Protein AF-A0A660XQ36-F1 (afdb_monomer_lite)

Secondary structure (DSSP, 8-state):
-HHHHHHHHHHHHHHHHHHHHHHHHHHHHHHHHH-SSHHHHHHHHHHHHHH-TT-TTHHHHHHHHHHIIIIIS----HHHHHHHHH---TT-HHHHHHHHHHHHHHHSS-TTHHHHHHHHHHHHT--SHHHHHHHHHHHHHHHHS---HHHHHHHHHHHHHHHHHSS---HHHHHHHHHHHHHT--GGGHHHHHHHHHHHHHH--HHHHHHHSTT---HHHHHHHHHHHHHHHHHHHHHHHHHTT-HHHHHHHHHHHTTTS-TTSTTHHHHHHHHHHHTT-HHHHHHHHHHHHHHSTTHHHH-HHHHHHHHHHHHHHH-TTS-HHHHHHHHHHHTHHHHHHHHTT----

Radius of gyration: 26.94 Å; chains: 1; bounding box: 62×67×72 Å

pLDDT: mean 75.07, std 20.26, range [28.27, 98.38]

Foldseek 3Di:
DVVVVVVVVVVVVVVVVVVVVLVVLVVQLVVLLPDPDLLSSLVSLLVSCVVCVPDLCLLVSLLSNLCSCVPVVVVVDPVSVLSNVPRPDSDDSLVSVLSSVVSVVPDPDDDPVCVVVVCVVVPPADDLVSLLVVLLCLLLVLLVDPDDVVVSLVSNLVSLVCCLPDPDQALVSLLVSLVSNVVSVDLSCLVSNLSSLVSSLVRLDLVNLCVNVVVDDPPVVSLLVSLVSLLSSLLSNLVSCVVVVVLVVSLVSLVSNVVSHDCLPPLNLLSNLLSCVSVVNLVSSLVSNLSSCLLVVCPLVVDVVSVCSQVVSCCVVPNDPDDSVVVSVVSCVVCVVVSVVSCVVCVDD

Sequence (349 aa):
MLKTRIILLICIISLFMFHCNSKKETEQFHAAITTENPESRVEQLRTFAENYPKSDSLGRVYLNILNTMYKELNLQSEAIKYFSNLLITENNDDVRYNLYFFINSIQNKDTTTAAIETERILNQQRNKDLKIEAYRFLIQLYSHISLPDSIICRETETVGNFLINSEWNDPNDFIKLSDTIIKTKDTTLLDLSNRLLVKGIKVNTYENIMRIYPDEKDTSWLSDKIQQNYFHLFLKLAWNAYRQRNYIYAMNLISQTSKYNELSLDNGLILHGAIEAKNGEVERGWNNILKGLLIDTSAEQKSTEIEKIYTDIFRQVKGTRKSPGKFLKKYRDAHQSQIEKTDQRNPIL

Structure (mmCIF, N/CA/C/O backbone):
data_AF-A0A660XQ36-F1
#
_entry.id   AF-A0A660XQ36-F1
#
loop_
_atom_site.group_PDB
_atom_site.id
_atom_site.type_symbol
_atom_site.label_atom_id
_atom_site.label_alt_id
_atom_site.label_comp_id
_atom_site.label_asym_id
_atom_site.label_entity_id
_atom_site.label_seq_id
_atom_site.pdbx_PDB_ins_code
_atom_site.Cartn_x
_atom_site.Cartn_y
_atom_site.Cartn_z
_atom_site.occupancy
_atom_site.B_iso_or_equiv
_atom_site.auth_seq_id
_atom_site.auth_comp_id
_atom_site.auth_asym_id
_atom_site.auth_atom_id
_atom_site.pdbx_PDB_model_num
ATOM 1 N N . MET A 1 1 ? -9.504 51.661 -35.743 1.00 53.97 1 MET A N 1
ATOM 2 C CA . MET A 1 1 ? -9.005 50.973 -36.958 1.00 53.97 1 MET A CA 1
ATOM 3 C C . MET A 1 1 ? -7.524 50.594 -36.898 1.00 53.97 1 MET A C 1
ATOM 5 O O . MET A 1 1 ? -7.217 49.450 -37.201 1.00 53.97 1 MET A O 1
ATOM 9 N N . LEU A 1 2 ? -6.607 51.485 -36.492 1.00 53.28 2 LEU A N 1
ATOM 10 C CA . LEU A 1 2 ? -5.161 51.188 -36.479 1.00 53.28 2 LEU A CA 1
ATOM 11 C C . LEU A 1 2 ? -4.768 50.034 -35.525 1.00 53.28 2 LEU A C 1
ATOM 13 O O . LEU A 1 2 ? -4.040 49.133 -35.924 1.00 53.28 2 LEU A O 1
ATOM 17 N N . LYS A 1 3 ? -5.328 49.995 -34.304 1.00 51.25 3 LYS A N 1
ATOM 18 C CA . LYS A 1 3 ? -5.059 48.930 -33.312 1.00 51.25 3 LYS A CA 1
ATOM 19 C C . LYS A 1 3 ? -5.473 47.529 -33.791 1.00 51.25 3 LYS A C 1
ATOM 21 O O . LYS A 1 3 ? -4.724 46.579 -33.611 1.00 51.25 3 LYS A O 1
ATOM 26 N N . THR A 1 4 ? -6.621 47.407 -34.460 1.00 56.81 4 THR A N 1
ATOM 27 C CA . THR A 1 4 ? -7.126 46.129 -34.994 1.00 56.81 4 THR A CA 1
ATOM 28 C C . THR A 1 4 ? -6.246 45.595 -36.127 1.00 56.81 4 THR A C 1
ATOM 30 O O . THR A 1 4 ? -6.012 44.396 -36.202 1.00 56.81 4 THR A O 1
ATOM 33 N N . ARG A 1 5 ? -5.705 46.481 -36.979 1.00 62.41 5 ARG A N 1
ATOM 34 C CA . ARG A 1 5 ? -4.791 46.106 -38.073 1.00 62.41 5 ARG A CA 1
ATOM 35 C C . ARG A 1 5 ? -3.416 45.658 -37.567 1.00 62.41 5 ARG A C 1
ATOM 37 O O . ARG A 1 5 ? -2.853 44.726 -38.126 1.00 62.41 5 ARG A O 1
ATOM 44 N N . ILE A 1 6 ? -2.910 46.271 -36.494 1.00 72.69 6 ILE A N 1
ATOM 45 C CA . ILE A 1 6 ? -1.643 45.870 -35.858 1.00 72.69 6 ILE A CA 1
ATOM 46 C C . ILE A 1 6 ? -1.776 44.493 -35.192 1.00 72.69 6 ILE A C 1
ATOM 48 O O . ILE A 1 6 ? -0.908 43.647 -35.379 1.00 72.69 6 ILE A O 1
ATOM 52 N N . ILE A 1 7 ? -2.879 44.229 -34.480 1.00 70.31 7 ILE A N 1
ATOM 53 C CA . ILE A 1 7 ? -3.133 42.913 -33.867 1.00 70.31 7 ILE A CA 1
ATOM 54 C C . ILE A 1 7 ? -3.240 41.825 -34.941 1.00 70.31 7 ILE A C 1
ATOM 56 O O . ILE A 1 7 ? -2.622 40.774 -34.803 1.00 70.31 7 ILE A O 1
ATOM 60 N N . LEU A 1 8 ? -3.955 42.092 -36.041 1.00 69.50 8 LEU A N 1
ATOM 61 C CA . LEU A 1 8 ? -4.082 41.135 -37.141 1.00 69.50 8 LEU A CA 1
ATOM 62 C C . LEU A 1 8 ? -2.720 40.811 -37.779 1.00 69.50 8 LEU A C 1
ATOM 64 O O . LEU A 1 8 ? -2.437 39.652 -38.061 1.00 69.50 8 LEU A O 1
ATOM 68 N N . LEU A 1 9 ? -1.863 41.822 -37.961 1.00 71.44 9 LEU A N 1
ATOM 69 C CA . LEU A 1 9 ? -0.514 41.648 -38.501 1.00 71.44 9 LEU A CA 1
ATOM 70 C C . LEU A 1 9 ? 0.366 40.802 -37.567 1.00 71.44 9 LEU A C 1
ATOM 72 O O . LEU A 1 9 ? 1.055 39.903 -38.037 1.00 71.44 9 LEU A O 1
ATOM 76 N N . ILE A 1 10 ? 0.304 41.042 -36.252 1.00 72.94 10 ILE A N 1
ATOM 77 C CA . ILE A 1 10 ? 1.028 40.239 -35.255 1.00 72.94 10 ILE A CA 1
ATOM 78 C C . ILE A 1 10 ? 0.524 38.792 -35.270 1.00 72.94 10 ILE A C 1
ATOM 80 O O . ILE A 1 10 ? 1.340 37.880 -35.330 1.00 72.94 10 ILE A O 1
ATOM 84 N N . CYS A 1 11 ? -0.793 38.564 -35.310 1.00 61.19 11 CYS A N 1
ATOM 85 C CA . CYS A 1 11 ? -1.356 37.216 -35.421 1.00 61.19 11 CYS A CA 1
ATOM 86 C C . CYS A 1 11 ? -0.891 36.497 -36.695 1.00 61.19 11 CYS A C 1
ATOM 88 O O . CYS A 1 11 ? -0.528 35.328 -36.625 1.00 61.19 11 CYS A O 1
ATOM 90 N N . ILE A 1 12 ? -0.853 37.184 -37.842 1.00 71.56 12 ILE A N 1
ATOM 91 C CA . ILE A 1 12 ? -0.371 36.607 -39.106 1.00 71.56 12 ILE A CA 1
ATOM 92 C C . ILE A 1 12 ? 1.119 36.257 -39.014 1.00 71.56 12 ILE A C 1
ATOM 94 O O . ILE A 1 12 ? 1.501 35.161 -39.414 1.00 71.56 12 ILE A O 1
ATOM 98 N N . ILE A 1 13 ? 1.955 37.134 -38.449 1.00 69.00 13 ILE A N 1
ATOM 99 C CA . ILE A 1 13 ? 3.389 36.864 -38.254 1.00 69.00 13 ILE A CA 1
ATOM 100 C C . ILE A 1 13 ? 3.590 35.680 -37.300 1.00 69.00 13 ILE A C 1
ATOM 102 O O . ILE A 1 13 ? 4.378 34.785 -37.597 1.00 69.00 13 ILE A O 1
ATOM 106 N N . SER A 1 14 ? 2.851 35.620 -36.189 1.00 56.59 14 SER A N 1
ATOM 107 C CA . SER A 1 14 ? 2.895 34.492 -35.254 1.00 56.59 14 SER A CA 1
ATOM 108 C C . SER A 1 14 ? 2.454 33.179 -35.909 1.00 56.59 14 SER A C 1
ATOM 110 O O . SER A 1 14 ? 3.105 32.159 -35.702 1.00 56.59 14 SER A O 1
ATOM 112 N N . LEU A 1 15 ? 1.407 33.200 -36.741 1.00 63.25 15 LEU A N 1
ATOM 113 C CA . LEU A 1 15 ? 0.940 32.030 -37.493 1.00 63.25 15 LEU A CA 1
ATOM 114 C C . LEU A 1 15 ? 1.953 31.582 -38.556 1.00 63.25 15 LEU A C 1
ATOM 116 O O . LEU A 1 15 ? 2.187 30.385 -38.697 1.00 63.25 15 LEU A O 1
ATOM 120 N N . PHE A 1 16 ? 2.601 32.515 -39.261 1.00 58.12 16 PHE A N 1
ATOM 121 C CA . PHE A 1 16 ? 3.662 32.196 -40.225 1.00 58.12 16 PHE A CA 1
ATOM 122 C C . PHE A 1 16 ? 4.899 31.600 -39.545 1.00 58.12 16 PHE A C 1
ATOM 124 O O . PHE A 1 16 ? 5.438 30.604 -40.023 1.00 58.12 16 PHE A O 1
ATOM 131 N N . MET A 1 17 ? 5.325 32.157 -38.409 1.00 59.25 17 MET A N 1
ATOM 132 C CA . MET A 1 17 ? 6.439 31.615 -37.622 1.00 59.25 17 MET A CA 1
ATOM 133 C C . MET A 1 17 ? 6.107 30.224 -37.065 1.00 59.25 17 MET A C 1
ATOM 135 O O . MET A 1 17 ? 6.952 29.331 -37.096 1.00 59.25 17 MET A O 1
ATOM 139 N N . PHE A 1 18 ? 4.863 30.012 -36.623 1.00 60.88 18 PHE A N 1
ATOM 140 C CA . PHE A 1 18 ? 4.376 28.703 -36.189 1.00 60.88 18 PHE A CA 1
ATOM 141 C C . PHE A 1 18 ? 4.368 27.684 -37.339 1.00 60.88 18 PHE A C 1
ATOM 143 O O . PHE A 1 18 ? 4.863 26.571 -37.176 1.00 60.88 18 PHE A O 1
ATOM 150 N N . HIS A 1 19 ? 3.892 28.075 -38.526 1.00 60.22 19 HIS A N 1
ATOM 151 C CA . HIS A 1 19 ? 3.869 27.213 -39.709 1.00 60.22 19 HIS A CA 1
ATOM 152 C C . HIS A 1 19 ? 5.281 26.839 -40.192 1.00 60.22 19 HIS A C 1
ATOM 154 O O . HIS A 1 19 ? 5.539 25.676 -40.497 1.00 60.22 19 HIS A O 1
ATOM 160 N N . CYS A 1 20 ? 6.222 27.789 -40.198 1.00 61.31 20 CYS A N 1
ATOM 161 C CA . CYS A 1 20 ? 7.623 27.520 -40.534 1.00 61.31 20 CYS A CA 1
ATOM 162 C C . CYS A 1 20 ? 8.296 26.567 -39.531 1.00 61.31 20 CYS A C 1
ATOM 164 O O . CYS A 1 20 ? 9.026 25.667 -39.946 1.00 61.31 20 CYS A O 1
ATOM 166 N N . ASN A 1 21 ? 8.032 26.721 -38.228 1.00 65.31 21 ASN A N 1
ATOM 167 C CA . ASN A 1 21 ? 8.572 25.822 -37.203 1.00 65.31 21 ASN A CA 1
ATOM 168 C C . ASN A 1 21 ? 7.977 24.411 -37.297 1.00 65.31 21 ASN A C 1
ATOM 170 O O . ASN A 1 21 ? 8.728 23.440 -37.278 1.00 65.31 21 ASN A O 1
ATOM 174 N N . SER A 1 22 ? 6.659 24.299 -37.479 1.00 63.28 22 SER A N 1
ATOM 175 C CA . SER A 1 22 ? 5.966 23.014 -37.650 1.00 63.28 22 SER A CA 1
ATOM 176 C C . SER A 1 22 ? 6.443 22.258 -38.898 1.00 63.28 22 SER A C 1
ATOM 178 O O . SER A 1 22 ? 6.647 21.042 -38.854 1.00 63.28 22 SER A O 1
ATOM 180 N N . LYS A 1 23 ? 6.708 22.972 -40.002 1.00 72.94 23 LYS A N 1
ATOM 181 C CA . LYS A 1 23 ? 7.271 22.377 -41.221 1.00 72.94 23 LYS A CA 1
ATOM 182 C C . LYS A 1 23 ? 8.680 21.821 -40.988 1.00 72.94 23 LYS A C 1
ATOM 184 O O . LYS A 1 23 ? 8.944 20.680 -41.352 1.00 72.94 23 LYS A O 1
ATOM 189 N N . LYS A 1 24 ? 9.553 22.589 -40.327 1.00 78.31 24 LYS A N 1
ATOM 190 C CA . LYS A 1 24 ? 10.923 22.163 -39.997 1.00 78.31 24 LYS A CA 1
ATOM 191 C C . LYS A 1 24 ? 10.946 20.955 -39.055 1.00 78.31 24 LYS A C 1
ATOM 193 O O . LYS A 1 24 ? 11.746 20.048 -39.247 1.00 78.31 24 LYS A O 1
ATOM 198 N N . GLU A 1 25 ? 10.067 20.937 -38.059 1.00 79.25 25 GLU A N 1
ATOM 199 C CA . GLU A 1 25 ? 9.895 19.805 -37.143 1.00 79.25 25 GLU A CA 1
ATOM 200 C C . GLU A 1 25 ? 9.473 18.536 -37.902 1.00 79.25 25 GLU A C 1
ATOM 202 O O . GLU A 1 25 ? 10.096 17.486 -37.767 1.00 79.25 25 GLU A O 1
ATOM 207 N N . THR A 1 26 ? 8.475 18.652 -38.778 1.00 80.50 26 THR A N 1
ATOM 208 C CA . THR A 1 26 ? 7.983 17.531 -39.594 1.00 80.50 26 THR A CA 1
ATOM 209 C C . THR A 1 26 ? 9.072 16.993 -40.530 1.00 80.50 26 THR A C 1
ATOM 211 O O . THR A 1 26 ? 9.260 15.783 -40.637 1.00 80.50 26 THR A O 1
ATOM 214 N N . GLU A 1 27 ? 9.838 17.879 -41.172 1.00 81.56 27 GLU A N 1
ATOM 215 C CA . GLU A 1 27 ? 10.968 17.510 -42.036 1.00 81.56 27 GLU A CA 1
ATOM 216 C C . GLU A 1 27 ? 12.084 16.793 -41.262 1.00 81.56 27 GLU A C 1
ATOM 218 O O . GLU A 1 27 ? 12.605 15.785 -41.737 1.00 81.56 27 GLU A O 1
ATOM 223 N N . GLN A 1 28 ? 12.425 17.258 -40.056 1.00 84.56 28 GLN A N 1
ATOM 224 C CA . GLN A 1 28 ? 13.435 16.614 -39.210 1.00 84.56 28 GLN A CA 1
ATOM 225 C C . GLN A 1 28 ? 12.989 15.242 -38.703 1.00 84.56 28 GLN A C 1
ATOM 227 O O . GLN A 1 28 ? 13.791 14.308 -38.698 1.00 84.56 28 GLN A O 1
ATOM 232 N N . PHE A 1 29 ? 11.716 15.095 -38.330 1.00 85.00 29 PHE A N 1
ATOM 233 C CA . PHE A 1 29 ? 11.156 13.796 -37.971 1.00 85.00 29 PHE A CA 1
ATOM 234 C C . PHE A 1 29 ? 11.216 12.816 -39.150 1.00 85.00 29 PHE A C 1
ATOM 236 O O . PHE A 1 29 ? 11.686 11.689 -38.989 1.00 85.00 29 PHE A O 1
ATOM 243 N N . HIS A 1 30 ? 10.798 13.249 -40.346 1.00 83.81 30 HIS A N 1
ATOM 244 C CA . HIS A 1 30 ? 10.846 12.416 -41.549 1.00 83.81 30 HIS A CA 1
ATOM 245 C C . HIS A 1 30 ? 12.273 12.033 -41.951 1.00 83.81 30 HIS A C 1
ATOM 247 O O . HIS A 1 30 ? 12.509 10.880 -42.300 1.00 83.81 30 HIS A O 1
ATOM 253 N N . ALA A 1 31 ? 13.227 12.959 -41.852 1.00 86.38 31 ALA A N 1
ATOM 254 C CA . ALA A 1 31 ? 14.632 12.656 -42.096 1.00 86.38 31 ALA A CA 1
ATOM 255 C C . ALA A 1 31 ? 15.145 11.581 -41.122 1.00 86.38 31 ALA A C 1
ATOM 257 O O . ALA A 1 31 ? 15.743 10.597 -41.558 1.00 86.38 31 ALA A O 1
ATOM 258 N N . ALA A 1 32 ? 14.829 11.721 -39.829 1.00 86.81 32 ALA A N 1
ATOM 259 C CA . ALA A 1 32 ? 15.266 10.788 -38.797 1.00 86.81 32 ALA A CA 1
ATOM 260 C C . ALA A 1 32 ? 14.732 9.364 -39.018 1.00 86.81 32 ALA A C 1
ATOM 262 O O . ALA A 1 32 ? 15.502 8.416 -38.910 1.00 86.81 32 ALA A O 1
ATOM 263 N N . ILE A 1 33 ? 13.453 9.186 -39.382 1.00 85.75 33 ILE A N 1
ATOM 264 C CA . ILE A 1 33 ? 12.880 7.846 -39.636 1.00 85.75 33 ILE A CA 1
ATOM 265 C C . ILE A 1 33 ? 13.428 7.178 -40.906 1.00 85.75 33 ILE A C 1
ATOM 267 O O . ILE A 1 33 ? 13.450 5.952 -40.977 1.00 85.75 33 ILE A O 1
ATOM 271 N N . THR A 1 34 ? 13.868 7.953 -41.903 1.00 86.38 34 THR A N 1
ATOM 272 C CA . THR A 1 34 ? 14.421 7.413 -43.160 1.00 86.38 34 THR A CA 1
ATOM 273 C C . THR A 1 34 ? 15.886 6.994 -43.064 1.00 86.38 34 THR A C 1
ATOM 275 O O . THR A 1 34 ? 16.413 6.401 -44.001 1.00 86.38 34 THR A O 1
ATOM 278 N N . THR A 1 35 ? 16.555 7.275 -41.943 1.00 87.75 35 THR A N 1
ATOM 279 C CA . THR A 1 35 ? 17.955 6.901 -41.721 1.00 87.75 35 THR A CA 1
ATOM 280 C C . THR A 1 35 ? 18.121 5.382 -41.753 1.00 87.75 35 THR A C 1
ATOM 282 O O . THR A 1 35 ? 17.532 4.676 -40.940 1.00 87.75 35 THR A O 1
ATOM 285 N N . GLU A 1 36 ? 18.923 4.858 -42.682 1.00 82.69 36 GLU A N 1
ATOM 286 C CA . GLU A 1 36 ? 19.064 3.408 -42.901 1.00 82.69 36 GLU A CA 1
ATOM 287 C C . GLU A 1 36 ? 19.744 2.684 -41.735 1.00 82.69 36 GLU A C 1
ATOM 289 O O . GLU A 1 36 ? 19.311 1.600 -41.357 1.00 82.69 36 GLU A O 1
ATOM 294 N N . ASN A 1 37 ? 20.774 3.290 -41.134 1.00 88.56 37 ASN A N 1
ATOM 295 C CA . ASN A 1 37 ? 21.478 2.704 -39.997 1.00 88.56 37 ASN A CA 1
ATOM 296 C C . ASN A 1 37 ? 20.585 2.741 -38.731 1.00 88.56 37 ASN A C 1
ATOM 298 O O . ASN A 1 37 ? 20.236 3.839 -38.285 1.00 88.56 37 ASN A O 1
ATOM 302 N N . PRO A 1 38 ? 20.257 1.587 -38.116 1.00 79.44 38 PRO A N 1
ATOM 303 C CA . PRO A 1 38 ? 19.355 1.523 -36.963 1.00 79.44 38 PRO A CA 1
ATOM 304 C C . PRO A 1 38 ? 19.844 2.287 -35.720 1.00 79.44 38 PRO A C 1
ATOM 306 O O . PRO A 1 38 ? 19.042 2.909 -35.029 1.00 79.44 38 PRO A O 1
ATOM 309 N N . GLU A 1 39 ? 21.149 2.295 -35.440 1.00 76.31 39 GLU A N 1
ATOM 310 C CA . GLU A 1 39 ? 21.737 3.012 -34.295 1.00 76.31 39 GLU A CA 1
ATOM 311 C C . GLU A 1 39 ? 21.664 4.528 -34.508 1.00 76.31 39 GLU A C 1
ATOM 313 O O . GLU A 1 39 ? 21.218 5.273 -33.636 1.00 76.31 39 GLU A O 1
ATOM 318 N N . SER A 1 40 ? 22.015 4.986 -35.713 1.00 80.00 40 SER A N 1
ATOM 319 C CA . SER A 1 40 ? 21.913 6.397 -36.093 1.00 80.00 40 SER A CA 1
ATOM 320 C C . SER A 1 40 ? 20.459 6.877 -36.121 1.00 80.00 40 SER A C 1
ATOM 322 O O . SER A 1 40 ? 20.172 7.996 -35.699 1.00 80.00 40 SER A O 1
ATOM 324 N N . ARG A 1 41 ? 19.526 6.022 -36.558 1.00 84.19 41 ARG A N 1
ATOM 325 C CA . ARG A 1 41 ? 18.083 6.294 -36.528 1.00 84.19 41 ARG A CA 1
ATOM 326 C C . ARG A 1 41 ? 17.595 6.524 -35.099 1.00 84.19 41 ARG A C 1
ATOM 328 O O . ARG A 1 41 ? 16.909 7.512 -34.847 1.00 84.19 41 ARG A O 1
ATOM 335 N N . VAL A 1 42 ? 17.962 5.645 -34.163 1.00 81.25 42 VAL A N 1
ATOM 336 C CA . VAL A 1 42 ? 17.592 5.792 -32.746 1.00 81.25 42 VAL A CA 1
ATOM 337 C C . VAL A 1 42 ? 18.154 7.091 -32.167 1.00 81.25 42 VAL A C 1
ATOM 339 O O . VAL A 1 42 ? 17.399 7.849 -31.561 1.00 81.25 42 VAL A O 1
ATOM 342 N N . GLU A 1 43 ? 19.429 7.398 -32.412 1.00 80.94 43 GLU A N 1
ATOM 343 C CA . GLU A 1 43 ? 20.074 8.606 -31.884 1.00 80.94 43 GLU A CA 1
ATOM 344 C C . GLU A 1 43 ? 19.461 9.902 -32.442 1.00 80.94 43 GLU A C 1
ATOM 346 O O . GLU A 1 43 ? 19.234 10.868 -31.708 1.00 80.94 43 GLU A O 1
ATOM 351 N N . GLN A 1 44 ? 19.119 9.927 -33.732 1.00 81.56 44 GLN A N 1
ATOM 352 C CA . GLN A 1 44 ? 18.469 11.082 -34.357 1.00 81.56 44 GLN A CA 1
ATOM 353 C C . GLN A 1 44 ? 17.039 11.284 -33.845 1.00 81.56 44 GLN A C 1
ATOM 355 O O . GLN A 1 44 ? 16.634 12.413 -33.566 1.00 81.56 44 GLN A O 1
ATOM 360 N N . LEU A 1 45 ? 16.279 10.201 -33.670 1.00 85.06 45 LEU A N 1
ATOM 361 C CA . LEU A 1 45 ? 14.934 10.247 -33.094 1.00 85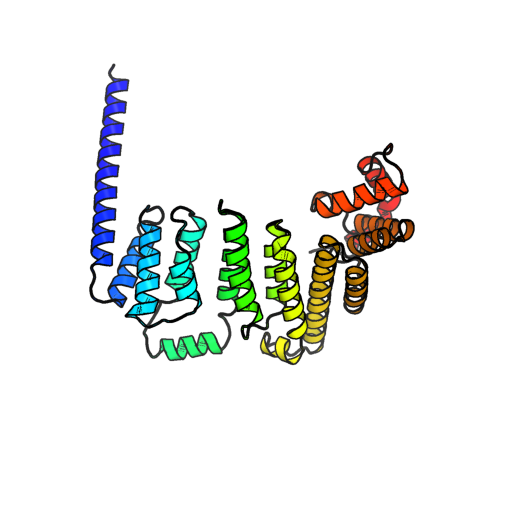.06 45 LEU A CA 1
ATOM 362 C C . LEU A 1 45 ? 14.958 10.664 -31.612 1.00 85.06 45 LEU A C 1
ATOM 364 O O . LEU A 1 45 ? 14.090 11.410 -31.162 1.00 85.06 45 LEU A O 1
ATOM 368 N N . ARG A 1 46 ? 15.976 10.246 -30.856 1.00 80.25 46 ARG A N 1
ATOM 369 C CA . ARG A 1 46 ? 16.222 10.678 -29.471 1.00 80.25 46 ARG A CA 1
ATOM 370 C C . ARG A 1 46 ? 16.524 12.174 -29.403 1.00 80.25 46 ARG A C 1
ATOM 372 O O . ARG A 1 46 ? 15.853 12.904 -28.679 1.00 80.25 46 ARG A O 1
ATOM 379 N N . THR A 1 47 ? 17.456 12.635 -30.235 1.00 81.50 47 THR A N 1
ATOM 380 C CA . THR A 1 47 ? 17.803 14.057 -30.389 1.00 81.50 47 THR A CA 1
ATOM 381 C C . THR A 1 47 ? 16.581 14.894 -30.777 1.00 81.50 47 THR A C 1
ATOM 383 O O . THR A 1 47 ? 16.384 16.001 -30.276 1.00 81.50 47 THR A O 1
ATOM 386 N N . PHE A 1 48 ? 15.713 14.363 -31.641 1.00 85.06 48 PHE A N 1
ATOM 387 C CA . PHE A 1 48 ? 14.444 15.003 -31.971 1.00 85.06 48 PHE A CA 1
ATOM 388 C C . PHE A 1 48 ? 13.550 15.160 -30.731 1.00 85.06 48 PHE A C 1
ATOM 390 O O . PHE A 1 48 ? 13.028 16.247 -30.491 1.00 85.06 48 PHE A O 1
ATOM 397 N N . ALA A 1 49 ? 13.414 14.118 -29.906 1.00 75.88 49 ALA A N 1
ATOM 398 C CA . ALA A 1 49 ? 12.610 14.185 -28.688 1.00 75.88 49 ALA A CA 1
ATOM 399 C C . ALA A 1 49 ? 13.144 15.198 -27.655 1.00 75.88 49 ALA A C 1
ATOM 401 O O . ALA A 1 49 ? 12.350 15.861 -26.989 1.00 75.88 49 ALA A O 1
ATOM 402 N N . GLU A 1 50 ? 14.468 15.355 -27.553 1.00 74.75 50 GLU A N 1
ATOM 403 C CA . GLU A 1 50 ? 15.120 16.365 -26.700 1.00 74.75 50 GLU A CA 1
ATOM 404 C C . GLU A 1 50 ? 14.837 17.793 -27.170 1.00 74.75 50 GLU A C 1
ATOM 406 O O . GLU A 1 50 ? 14.508 18.671 -26.371 1.00 74.75 50 GLU A O 1
ATOM 411 N N . ASN A 1 51 ? 14.947 18.019 -28.478 1.00 78.62 51 ASN A N 1
ATOM 412 C CA . ASN A 1 51 ? 14.786 19.342 -29.073 1.00 78.62 51 ASN A CA 1
ATOM 413 C C . ASN A 1 51 ? 13.316 19.779 -29.162 1.00 78.62 51 ASN A C 1
ATOM 415 O O . ASN A 1 51 ? 13.033 20.979 -29.159 1.00 78.62 51 ASN A O 1
ATOM 419 N N . TYR A 1 52 ? 12.384 18.822 -29.215 1.00 80.38 52 TYR A N 1
ATOM 420 C CA . TYR A 1 52 ? 10.953 19.073 -29.388 1.00 80.38 52 TYR A CA 1
ATOM 421 C C . TYR A 1 52 ? 10.091 18.338 -28.342 1.00 80.38 52 TYR A C 1
ATOM 423 O O . TYR A 1 52 ? 9.228 17.534 -28.702 1.00 80.38 52 TYR A O 1
ATOM 431 N N . PRO A 1 53 ? 10.227 18.652 -27.038 1.00 67.31 53 PRO A N 1
ATOM 432 C CA . PRO A 1 53 ? 9.555 17.930 -25.947 1.00 67.31 53 PRO A CA 1
ATOM 433 C C . PRO A 1 53 ? 8.026 18.111 -25.908 1.00 67.31 53 PRO A C 1
ATOM 435 O O . PRO A 1 53 ? 7.348 17.457 -25.122 1.00 67.31 53 PRO A O 1
ATOM 438 N N . LYS A 1 54 ? 7.472 18.999 -26.743 1.00 70.19 54 LYS A N 1
ATOM 439 C CA . LYS A 1 54 ? 6.026 19.234 -26.901 1.00 70.19 54 LYS A CA 1
ATOM 440 C C . LYS A 1 54 ? 5.513 18.889 -28.303 1.00 70.19 54 LYS A C 1
ATOM 442 O O . LYS A 1 54 ? 4.422 19.313 -28.662 1.00 70.19 54 LYS A O 1
ATOM 447 N N . SER A 1 55 ? 6.313 18.184 -29.105 1.00 75.56 55 SER A N 1
ATOM 448 C CA . SER A 1 55 ? 5.929 17.796 -30.461 1.00 75.56 55 SER A CA 1
ATOM 449 C C . SER A 1 55 ? 4.780 16.789 -30.446 1.00 75.56 55 SER A C 1
ATOM 451 O O . SER A 1 55 ? 4.812 15.794 -29.716 1.00 75.56 55 SER A O 1
ATOM 453 N N . ASP A 1 56 ? 3.807 16.994 -31.332 1.00 71.31 56 ASP A N 1
ATOM 454 C CA . ASP A 1 56 ? 2.727 16.033 -31.583 1.00 71.31 56 ASP A CA 1
ATOM 455 C C . ASP A 1 56 ? 3.254 14.721 -32.198 1.00 71.31 56 ASP A C 1
ATOM 457 O O . ASP A 1 56 ? 2.589 13.687 -32.155 1.00 71.31 56 ASP A O 1
ATOM 461 N N . SER A 1 57 ? 4.483 14.726 -32.728 1.00 75.75 57 SER A N 1
ATOM 462 C CA . SER A 1 57 ? 5.127 13.552 -33.327 1.00 75.75 57 SER A CA 1
ATOM 463 C C . SER A 1 57 ? 5.824 12.645 -32.304 1.00 75.75 57 SER A C 1
ATOM 465 O O . SER A 1 57 ? 6.241 11.543 -32.666 1.00 75.75 57 SER A O 1
ATOM 467 N N . LEU A 1 58 ? 5.935 13.044 -31.028 1.00 72.38 58 LEU A N 1
ATOM 468 C CA . LEU A 1 58 ? 6.693 12.301 -30.005 1.00 72.38 58 LEU A CA 1
ATOM 469 C C . LEU A 1 58 ? 6.229 10.853 -29.808 1.00 72.38 58 LEU A C 1
ATOM 471 O O . LEU A 1 58 ? 7.058 9.962 -29.630 1.00 72.38 58 LEU A O 1
ATOM 475 N N . GLY A 1 59 ? 4.923 10.584 -29.891 1.00 67.88 59 GLY A N 1
ATOM 476 C CA . GLY A 1 59 ? 4.407 9.212 -29.800 1.00 67.88 59 GLY A CA 1
ATOM 477 C C . GLY A 1 59 ? 4.989 8.302 -30.890 1.00 67.88 59 GLY A C 1
ATOM 478 O O . GLY A 1 59 ? 5.453 7.194 -30.613 1.00 67.88 59 GLY A O 1
ATOM 479 N N . ARG A 1 60 ? 5.060 8.811 -32.126 1.00 76.44 60 ARG A N 1
ATOM 480 C CA . ARG A 1 60 ? 5.620 8.095 -33.283 1.00 76.44 60 ARG A CA 1
ATOM 481 C C . ARG A 1 60 ? 7.136 7.965 -33.199 1.00 76.44 60 ARG A C 1
ATOM 483 O O . ARG A 1 60 ? 7.679 6.949 -33.633 1.00 76.44 60 ARG A O 1
ATOM 490 N N . VAL A 1 61 ? 7.809 8.964 -32.632 1.00 79.19 61 VAL A N 1
ATOM 491 C CA . VAL A 1 61 ? 9.255 8.955 -32.369 1.00 79.19 61 VAL A CA 1
ATOM 492 C C . VAL A 1 61 ? 9.614 7.806 -31.431 1.00 79.19 61 VAL A C 1
ATOM 494 O O . VAL A 1 61 ? 10.408 6.944 -31.803 1.00 79.19 61 VAL A O 1
ATOM 497 N N . TYR A 1 62 ? 8.980 7.726 -30.258 1.00 74.38 62 TYR A N 1
ATOM 498 C CA . TYR A 1 62 ? 9.275 6.670 -29.286 1.00 74.38 62 TYR A CA 1
ATOM 499 C C . TYR A 1 62 ? 8.914 5.277 -29.806 1.00 74.38 62 TYR A C 1
ATOM 501 O O . TYR A 1 62 ? 9.675 4.335 -29.593 1.00 74.38 62 TYR A O 1
ATOM 509 N N . LEU A 1 63 ? 7.816 5.136 -30.554 1.00 74.88 63 LEU A N 1
ATOM 510 C CA . LEU A 1 63 ? 7.452 3.862 -31.176 1.00 74.88 63 LEU A CA 1
ATOM 511 C C . LEU A 1 63 ? 8.502 3.390 -32.193 1.00 74.88 63 LEU A C 1
ATOM 513 O O . LEU A 1 63 ? 8.833 2.204 -32.226 1.00 74.88 63 LEU A O 1
ATOM 517 N N . ASN A 1 64 ? 9.030 4.297 -33.020 1.00 79.06 64 ASN A N 1
ATOM 518 C CA . ASN A 1 64 ? 10.091 3.960 -33.970 1.00 79.06 64 ASN A CA 1
ATOM 519 C C . ASN A 1 64 ? 11.381 3.581 -33.246 1.00 79.06 64 ASN A C 1
ATOM 521 O O . ASN A 1 64 ? 11.996 2.585 -33.618 1.00 79.06 64 ASN A O 1
ATOM 525 N N . ILE A 1 65 ? 11.748 4.302 -32.183 1.00 78.12 65 ILE A N 1
ATOM 526 C CA . ILE A 1 65 ? 12.907 3.954 -31.355 1.00 78.12 65 ILE A CA 1
ATOM 527 C C . ILE A 1 65 ? 12.745 2.542 -30.778 1.00 78.12 65 ILE A C 1
ATOM 529 O O . ILE A 1 65 ? 13.592 1.686 -31.013 1.00 78.12 65 ILE A O 1
ATOM 533 N N . LEU A 1 66 ? 11.630 2.259 -30.099 1.00 73.12 66 LEU A N 1
ATOM 534 C CA . LEU A 1 66 ? 11.387 0.962 -29.463 1.00 73.12 66 LEU A CA 1
ATOM 535 C C . LEU A 1 66 ? 11.331 -0.188 -30.479 1.00 73.12 66 LEU A C 1
ATOM 537 O O . LEU A 1 66 ? 11.904 -1.247 -30.232 1.00 73.12 66 LEU A O 1
ATOM 541 N N . ASN A 1 67 ? 10.691 0.012 -31.636 1.00 76.94 67 ASN A N 1
ATOM 542 C CA . ASN A 1 67 ? 10.653 -0.994 -32.701 1.00 76.94 67 ASN A CA 1
ATOM 543 C C . ASN A 1 67 ? 12.033 -1.248 -33.309 1.00 76.94 67 ASN A C 1
ATOM 545 O O . ASN A 1 67 ? 12.391 -2.406 -33.506 1.00 76.94 67 ASN A O 1
ATOM 549 N N . THR A 1 68 ? 12.800 -0.189 -33.576 1.00 77.69 68 THR A N 1
ATOM 550 C CA . THR A 1 68 ? 14.160 -0.301 -34.121 1.00 77.69 68 THR A CA 1
ATOM 551 C C . THR A 1 68 ? 15.052 -1.043 -33.123 1.00 77.69 68 THR A C 1
ATOM 553 O O . THR A 1 68 ? 15.733 -2.000 -33.481 1.00 77.69 68 THR A O 1
ATOM 556 N N . MET A 1 69 ? 14.967 -0.697 -31.835 1.00 72.62 69 MET A N 1
ATOM 557 C CA . MET A 1 69 ? 15.695 -1.389 -30.770 1.00 72.62 69 MET A CA 1
ATOM 558 C C . MET A 1 69 ? 15.318 -2.873 -30.668 1.00 72.62 69 MET A C 1
ATOM 560 O O . MET A 1 69 ? 16.197 -3.726 -30.573 1.00 72.62 69 MET A O 1
ATOM 564 N N . TYR A 1 70 ? 14.022 -3.195 -30.721 1.00 70.62 70 TYR A N 1
ATOM 565 C CA . TYR A 1 70 ? 13.531 -4.566 -30.570 1.00 70.62 70 TYR A CA 1
ATOM 566 C C . TYR A 1 70 ? 13.826 -5.455 -31.783 1.00 70.62 70 TYR A C 1
ATOM 568 O O . TYR A 1 70 ? 14.264 -6.593 -31.624 1.00 70.62 70 TYR A O 1
ATOM 576 N N . LYS A 1 71 ? 13.542 -4.952 -32.990 1.00 77.25 71 LYS A N 1
ATOM 577 C CA . LYS A 1 71 ? 13.522 -5.739 -34.232 1.00 77.25 71 LYS A CA 1
ATOM 578 C C . LYS A 1 71 ? 14.836 -5.682 -34.998 1.00 77.25 71 LYS A C 1
ATOM 580 O O . LYS A 1 71 ? 15.196 -6.668 -35.627 1.00 77.25 71 LYS A O 1
ATOM 585 N N . GLU A 1 72 ? 15.519 -4.540 -34.971 1.00 77.75 72 GLU A N 1
ATOM 586 C CA . GLU A 1 72 ? 16.696 -4.290 -35.814 1.00 77.75 72 GLU A CA 1
ATOM 587 C C . GLU A 1 72 ? 17.996 -4.334 -34.998 1.00 77.75 72 GLU A C 1
ATOM 589 O O . GLU A 1 72 ? 18.997 -4.847 -35.486 1.00 77.75 72 GLU A O 1
ATOM 594 N N . LEU A 1 73 ? 17.976 -3.885 -33.737 1.00 71.19 73 LEU A N 1
ATOM 595 C CA . LEU A 1 73 ? 19.135 -3.939 -32.828 1.00 71.19 73 LEU A CA 1
ATOM 596 C C . LEU A 1 73 ? 19.140 -5.163 -31.895 1.00 71.19 73 LEU A C 1
ATOM 598 O O . LEU A 1 73 ? 20.018 -5.281 -31.045 1.00 71.19 73 LEU A O 1
ATOM 602 N N . ASN A 1 74 ? 18.168 -6.075 -32.030 1.00 59.47 74 ASN A N 1
ATOM 603 C CA . ASN A 1 74 ? 18.025 -7.291 -31.214 1.00 59.47 74 ASN A CA 1
ATOM 604 C C . ASN A 1 74 ? 18.026 -7.064 -29.688 1.00 59.47 74 ASN A C 1
ATOM 606 O O . ASN A 1 74 ? 18.295 -7.985 -28.915 1.00 59.47 74 ASN A O 1
ATOM 610 N N . LEU A 1 75 ? 17.644 -5.872 -29.224 1.00 60.06 75 LEU A N 1
ATOM 611 C CA . LEU A 1 75 ? 17.412 -5.587 -27.809 1.00 60.06 75 LEU A CA 1
ATOM 612 C C . LEU A 1 75 ? 16.020 -6.111 -27.423 1.00 60.06 75 LEU A C 1
ATOM 614 O O . LEU A 1 75 ? 15.088 -5.355 -27.149 1.00 60.06 75 LEU A O 1
ATOM 618 N N . GLN A 1 76 ? 15.869 -7.438 -27.440 1.00 56.47 76 GLN A N 1
ATOM 619 C CA . GLN A 1 76 ? 14.604 -8.162 -27.268 1.00 56.47 76 GLN A CA 1
ATOM 620 C C . GLN A 1 76 ? 14.143 -8.227 -25.801 1.00 56.47 76 GLN A C 1
ATOM 622 O O . GLN A 1 76 ? 13.809 -9.282 -25.267 1.00 56.47 76 GLN A O 1
ATOM 627 N N . SER A 1 77 ? 14.119 -7.084 -25.122 1.00 54.62 77 SER A N 1
ATOM 628 C CA . SER A 1 77 ? 13.572 -6.981 -23.771 1.00 54.62 77 SER A CA 1
ATOM 629 C C . SER A 1 77 ? 12.047 -7.086 -23.805 1.00 54.62 77 SER A C 1
ATOM 631 O O . SER A 1 77 ? 11.390 -6.381 -24.573 1.00 54.62 77 SER A O 1
ATOM 633 N N . GLU A 1 78 ? 11.467 -7.899 -22.919 1.00 46.66 78 GLU A N 1
ATOM 634 C CA . GLU A 1 78 ? 10.011 -7.960 -22.709 1.00 46.66 78 GLU A CA 1
ATOM 635 C C . GLU A 1 78 ? 9.427 -6.584 -22.336 1.00 46.66 78 GLU A C 1
ATOM 637 O O . GLU A 1 78 ? 8.298 -6.281 -22.703 1.00 46.66 78 GLU A O 1
ATOM 642 N N . ALA A 1 79 ? 10.212 -5.691 -21.715 1.00 49.31 79 ALA A N 1
ATOM 643 C CA . ALA A 1 79 ? 9.794 -4.308 -21.481 1.00 49.31 79 ALA A CA 1
ATOM 644 C C . ALA A 1 79 ? 9.695 -3.500 -22.789 1.00 49.31 79 ALA A C 1
ATOM 646 O O . ALA A 1 79 ? 8.729 -2.771 -22.988 1.00 49.31 79 ALA A O 1
ATOM 647 N N . ILE A 1 80 ? 10.648 -3.660 -23.714 1.00 55.44 80 ILE A N 1
ATOM 648 C CA . ILE A 1 80 ? 10.625 -2.980 -25.023 1.00 55.44 80 ILE A CA 1
ATOM 649 C C . ILE A 1 80 ? 9.462 -3.517 -25.872 1.00 55.44 80 ILE A C 1
ATOM 651 O O . ILE A 1 80 ? 8.728 -2.742 -26.490 1.00 55.44 80 ILE A O 1
ATOM 655 N N . LYS A 1 81 ? 9.235 -4.835 -25.847 1.00 54.56 81 LYS A N 1
ATOM 656 C CA . LYS A 1 81 ? 8.073 -5.488 -26.469 1.00 54.56 81 LYS A CA 1
ATOM 657 C C . LYS A 1 81 ? 6.750 -4.988 -25.883 1.00 54.56 81 LYS A C 1
ATOM 659 O O . LYS A 1 81 ? 5.803 -4.731 -26.615 1.00 54.56 81 LYS A O 1
ATOM 664 N N . TYR A 1 82 ? 6.686 -4.817 -24.567 1.00 51.84 82 TYR A N 1
ATOM 665 C CA . TYR A 1 82 ? 5.513 -4.296 -23.874 1.00 51.84 82 TYR A CA 1
ATOM 666 C C . TYR A 1 82 ? 5.232 -2.832 -24.252 1.00 51.84 82 TYR A C 1
ATOM 668 O O . TYR A 1 82 ? 4.138 -2.527 -24.717 1.00 51.84 82 TYR A O 1
ATOM 676 N N . PHE A 1 83 ? 6.223 -1.935 -24.157 1.00 54.12 83 PHE A N 1
ATOM 677 C CA . PHE A 1 83 ? 6.051 -0.514 -24.497 1.00 54.12 83 PHE A CA 1
ATOM 678 C C . PHE A 1 83 ? 5.751 -0.275 -25.984 1.00 54.12 83 PHE A C 1
ATOM 680 O O . PHE A 1 83 ? 4.962 0.611 -26.308 1.00 54.12 83 PHE A O 1
ATOM 687 N N . SER A 1 84 ? 6.325 -1.076 -26.889 1.00 59.22 84 SER A N 1
ATOM 688 C CA . SER A 1 84 ? 6.013 -1.003 -28.326 1.00 59.22 84 SER A CA 1
ATOM 689 C C . SER A 1 84 ? 4.576 -1.425 -28.654 1.00 59.22 84 SER A C 1
ATOM 691 O O . SER A 1 84 ? 4.002 -0.906 -29.608 1.00 59.22 84 SER A O 1
ATOM 693 N N . ASN A 1 85 ? 3.966 -2.293 -27.838 1.00 53.44 85 ASN A N 1
ATOM 694 C CA . ASN A 1 85 ? 2.573 -2.726 -27.988 1.00 53.44 85 ASN A CA 1
ATOM 695 C C . ASN A 1 85 ? 1.553 -1.806 -27.282 1.00 53.44 85 ASN A C 1
ATOM 697 O O . ASN A 1 85 ? 0.356 -1.915 -27.540 1.00 53.44 85 ASN A O 1
ATOM 701 N N . LEU A 1 86 ? 2.002 -0.906 -26.400 1.00 50.84 86 LEU A N 1
ATOM 702 C CA . LEU A 1 86 ? 1.148 -0.110 -25.504 1.00 50.84 86 LEU A CA 1
ATOM 703 C C . LEU A 1 86 ? 0.629 1.210 -26.100 1.00 50.84 86 LEU A C 1
ATOM 705 O O . LEU A 1 86 ? -0.308 1.811 -25.574 1.00 50.84 86 LEU A O 1
ATOM 709 N N . LEU A 1 87 ? 1.270 1.715 -27.154 1.00 49.62 87 LEU A N 1
ATOM 710 C CA . LEU A 1 87 ? 1.149 3.107 -27.602 1.00 49.62 87 LEU A CA 1
ATOM 711 C C . LEU A 1 87 ? -0.084 3.365 -28.491 1.00 49.62 87 LEU A C 1
ATOM 713 O O . LEU A 1 87 ? 0.036 3.674 -29.672 1.00 49.62 87 LEU A O 1
ATOM 717 N N . ILE A 1 88 ? -1.276 3.303 -27.886 1.00 44.69 88 ILE A N 1
ATOM 718 C CA . ILE A 1 88 ? -2.518 3.901 -28.427 1.00 44.69 88 ILE A CA 1
ATOM 719 C C . ILE A 1 88 ? -2.831 5.272 -27.774 1.00 44.69 88 ILE A C 1
ATOM 721 O O . ILE A 1 88 ? -3.782 5.947 -28.154 1.00 44.69 88 ILE A O 1
ATOM 725 N N . THR A 1 89 ? -2.023 5.776 -26.836 1.00 46.34 89 THR A N 1
ATOM 726 C CA . THR A 1 89 ? -2.299 7.059 -26.153 1.00 46.34 89 THR A CA 1
ATOM 727 C C . THR A 1 89 ? -1.275 8.135 -26.512 1.00 46.34 89 THR A C 1
ATOM 729 O O . THR A 1 89 ? -0.353 8.411 -25.749 1.00 46.34 89 THR A O 1
ATOM 732 N N . GLU A 1 90 ? -1.442 8.762 -27.679 1.00 48.31 90 GLU A N 1
ATOM 733 C CA . GLU A 1 90 ? -0.518 9.769 -28.232 1.00 48.31 90 GLU A CA 1
ATOM 734 C C . GLU A 1 90 ? -0.449 11.103 -27.444 1.00 48.31 90 GLU A C 1
ATOM 736 O O . GLU A 1 90 ? 0.411 11.918 -27.759 1.00 48.31 90 GLU A O 1
ATOM 741 N N . ASN A 1 91 ? -1.239 11.341 -26.382 1.00 50.44 91 ASN A N 1
ATOM 742 C CA . ASN A 1 91 ? -1.460 12.697 -25.826 1.00 50.44 91 ASN A CA 1
ATOM 743 C C . ASN A 1 91 ? -1.220 12.904 -24.313 1.00 50.44 91 ASN A C 1
ATOM 745 O O . ASN A 1 91 ? -1.764 13.848 -23.746 1.00 50.44 91 ASN A O 1
ATOM 749 N N . ASN A 1 92 ? -0.434 12.063 -23.632 1.00 51.06 92 ASN A N 1
ATOM 750 C CA . ASN A 1 92 ? -0.118 12.276 -22.210 1.00 51.06 92 ASN A CA 1
ATOM 751 C C . ASN A 1 92 ? 1.351 12.704 -22.016 1.00 51.06 92 ASN A C 1
ATOM 753 O O . ASN A 1 92 ? 2.271 11.944 -22.324 1.00 51.06 92 ASN A O 1
ATOM 757 N N . ASP A 1 93 ? 1.564 13.919 -21.502 1.00 51.41 93 ASP A N 1
ATOM 758 C CA . ASP A 1 93 ? 2.895 14.515 -21.320 1.00 51.41 93 ASP A CA 1
ATOM 759 C C . ASP A 1 93 ? 3.756 13.770 -20.285 1.00 51.41 93 ASP A C 1
ATOM 761 O O . ASP A 1 93 ? 4.964 13.632 -20.484 1.00 51.41 93 ASP A O 1
ATOM 765 N N . ASP A 1 94 ? 3.148 13.183 -19.250 1.00 47.78 94 ASP A N 1
ATOM 766 C CA . ASP A 1 94 ? 3.865 12.375 -18.256 1.00 47.78 94 ASP A CA 1
ATOM 767 C C . ASP A 1 94 ? 4.357 11.050 -18.863 1.00 47.78 94 ASP A C 1
ATOM 769 O O . ASP A 1 94 ? 5.444 10.573 -18.537 1.00 47.78 94 ASP A O 1
ATOM 773 N N . VAL A 1 95 ? 3.611 10.460 -19.806 1.00 50.56 95 VAL A N 1
ATOM 774 C CA . VAL A 1 95 ? 4.053 9.269 -20.568 1.00 50.56 95 VAL A CA 1
ATOM 775 C C . VAL A 1 95 ? 5.262 9.581 -21.420 1.00 50.56 95 VAL A C 1
ATOM 777 O O . VAL A 1 95 ? 6.230 8.821 -21.425 1.00 50.56 95 VAL A O 1
ATOM 780 N N . ARG A 1 96 ? 5.209 10.707 -22.133 1.00 54.31 96 ARG A N 1
ATOM 781 C CA . ARG A 1 96 ? 6.289 11.152 -23.017 1.00 54.31 96 ARG A CA 1
ATOM 782 C C . ARG A 1 96 ? 7.563 11.418 -22.215 1.00 54.31 96 ARG A C 1
ATOM 784 O O . ARG A 1 96 ? 8.621 10.904 -22.571 1.00 54.31 96 ARG A O 1
ATOM 791 N N . TYR A 1 97 ? 7.444 12.128 -21.091 1.00 52.50 97 TYR A N 1
ATOM 792 C CA . TYR A 1 97 ? 8.561 12.417 -20.190 1.00 52.50 97 TYR A CA 1
ATOM 793 C C . TYR A 1 97 ? 9.228 11.143 -19.655 1.00 52.50 97 TYR A C 1
ATOM 795 O O . TYR A 1 97 ? 10.450 11.057 -19.615 1.00 52.50 97 TYR A O 1
ATOM 803 N N . ASN A 1 98 ? 8.459 10.114 -19.301 1.00 50.97 98 ASN A N 1
ATOM 804 C CA . ASN A 1 98 ? 9.020 8.889 -18.727 1.00 50.97 98 ASN A CA 1
ATOM 805 C C . ASN A 1 98 ? 9.544 7.889 -19.777 1.00 50.97 98 ASN A C 1
ATOM 807 O O . ASN A 1 98 ? 10.574 7.251 -19.547 1.00 50.97 98 ASN A O 1
ATOM 811 N N . LEU A 1 99 ? 8.918 7.794 -20.960 1.00 56.44 99 LEU A N 1
ATOM 812 C CA . LEU A 1 99 ? 9.471 7.042 -22.102 1.00 56.44 99 LEU A CA 1
ATOM 813 C C . LEU A 1 99 ? 10.834 7.592 -22.528 1.00 56.44 99 LEU A C 1
ATOM 815 O O . LEU A 1 99 ? 11.743 6.824 -22.846 1.00 56.44 99 LEU A O 1
ATOM 819 N N . TYR A 1 100 ? 10.990 8.913 -22.473 1.00 57.06 100 TYR A N 1
ATOM 820 C CA . TYR A 1 100 ? 12.259 9.586 -22.701 1.00 57.06 100 TYR A CA 1
ATOM 821 C C . TYR A 1 100 ? 13.363 9.112 -21.737 1.00 57.06 100 TYR A C 1
ATOM 823 O O . TYR A 1 100 ? 14.446 8.747 -22.199 1.00 57.06 100 TYR A O 1
ATOM 831 N N . PHE A 1 101 ? 13.099 9.027 -20.424 1.00 51.50 101 PHE A N 1
ATOM 832 C CA . PHE A 1 101 ? 14.080 8.487 -19.466 1.00 51.50 101 PHE A CA 1
ATOM 833 C C . PHE A 1 101 ? 14.417 7.023 -19.729 1.00 51.50 101 PHE A C 1
ATOM 835 O O . PHE A 1 101 ? 15.592 6.654 -19.701 1.00 51.50 101 PHE A O 1
ATOM 842 N N . PHE A 1 102 ? 13.408 6.196 -20.010 1.00 55.38 102 PHE A N 1
ATOM 843 C CA . PHE A 1 102 ? 13.619 4.783 -20.311 1.00 55.38 102 PHE A CA 1
ATOM 844 C C . PHE A 1 102 ? 14.542 4.604 -21.524 1.00 55.38 102 PHE A C 1
ATOM 846 O O . PHE A 1 102 ? 15.549 3.905 -21.431 1.00 55.38 102 PHE A O 1
ATOM 853 N N . ILE A 1 103 ? 14.263 5.293 -22.630 1.00 59.03 103 ILE A N 1
ATOM 854 C CA . ILE A 1 103 ? 15.053 5.205 -23.865 1.00 59.03 103 ILE A CA 1
ATOM 855 C C . ILE A 1 103 ? 16.487 5.712 -23.657 1.00 59.03 103 ILE A C 1
ATOM 857 O O . ILE A 1 103 ? 17.443 5.039 -24.045 1.00 59.03 103 ILE A O 1
ATOM 861 N N . ASN A 1 104 ? 16.655 6.851 -22.982 1.00 53.78 104 ASN A N 1
ATOM 862 C CA . ASN A 1 104 ? 17.976 7.422 -22.703 1.00 53.78 104 ASN A CA 1
ATOM 863 C C . ASN A 1 104 ? 18.831 6.572 -21.757 1.00 53.78 104 ASN A C 1
ATOM 865 O O . ASN A 1 104 ? 20.061 6.638 -21.811 1.00 53.78 104 ASN A O 1
ATOM 869 N N . SER A 1 105 ? 18.203 5.761 -20.904 1.00 48.44 105 SER A N 1
ATOM 870 C CA . SER A 1 105 ? 18.925 4.849 -20.014 1.00 48.44 105 SER A CA 1
ATOM 871 C C . SER A 1 105 ? 19.580 3.670 -20.747 1.00 48.44 105 SER A C 1
ATOM 873 O O . SER A 1 105 ? 20.489 3.055 -20.196 1.00 48.44 105 SER A O 1
ATOM 875 N N . ILE A 1 106 ? 19.166 3.369 -21.986 1.00 51.62 106 ILE A N 1
ATOM 876 C CA . ILE A 1 106 ? 19.614 2.177 -22.724 1.00 51.62 106 ILE A CA 1
ATOM 877 C C . ILE A 1 106 ? 20.827 2.454 -23.640 1.00 51.62 106 ILE A C 1
ATOM 879 O O . ILE A 1 106 ? 21.562 1.522 -23.949 1.00 51.62 106 ILE A O 1
ATOM 883 N N . GLN A 1 107 ? 21.076 3.698 -24.075 1.00 48.91 107 GLN A N 1
ATOM 884 C CA . GLN A 1 107 ? 22.020 3.986 -25.179 1.00 48.91 107 GLN A CA 1
ATOM 885 C C . GLN A 1 107 ? 23.317 4.736 -24.815 1.00 48.91 107 GLN A C 1
ATOM 887 O O . GLN A 1 107 ? 24.183 4.916 -25.669 1.00 48.91 107 GLN A O 1
ATOM 892 N N . ASN A 1 108 ? 23.532 5.137 -23.562 1.00 39.84 108 ASN A N 1
ATOM 893 C CA . ASN A 1 108 ? 24.765 5.834 -23.181 1.00 39.84 108 ASN A CA 1
ATOM 894 C C . ASN A 1 108 ? 25.966 4.872 -22.935 1.00 39.84 108 ASN A C 1
ATOM 896 O O . ASN A 1 108 ? 26.305 4.619 -21.780 1.00 39.84 108 ASN A O 1
ATOM 900 N N . LYS A 1 109 ? 26.646 4.472 -24.039 1.00 36.12 109 LYS A N 1
ATOM 901 C CA . LYS A 1 109 ? 28.097 4.138 -24.253 1.00 36.12 109 LYS A CA 1
ATOM 902 C C . LYS A 1 109 ? 28.514 2.699 -24.668 1.00 36.12 109 LYS A C 1
ATOM 904 O O . LYS A 1 109 ? 28.058 1.722 -24.098 1.00 36.12 109 LYS A O 1
ATOM 909 N N . ASP A 1 110 ? 29.438 2.659 -25.649 1.00 33.81 110 ASP A N 1
ATOM 910 C CA . ASP A 1 110 ? 30.251 1.588 -26.287 1.00 33.81 110 ASP A CA 1
ATOM 911 C C . ASP A 1 110 ? 29.956 0.100 -25.994 1.00 33.81 110 ASP A C 1
ATOM 913 O O . ASP A 1 110 ? 30.248 -0.450 -24.929 1.00 33.81 110 ASP A O 1
ATOM 917 N N . THR A 1 111 ? 29.502 -0.588 -27.043 1.00 37.41 111 THR A N 1
ATOM 918 C CA . THR A 1 111 ? 28.737 -1.845 -27.053 1.00 37.41 111 THR A CA 1
ATOM 919 C C . THR A 1 111 ? 29.425 -3.116 -26.544 1.00 37.41 111 THR A C 1
ATOM 921 O O . THR A 1 111 ? 28.721 -4.095 -26.319 1.00 37.41 111 THR A O 1
ATOM 924 N N . THR A 1 112 ? 30.737 -3.147 -26.281 1.00 35.62 112 THR A N 1
ATOM 925 C CA . THR A 1 112 ? 31.416 -4.393 -25.836 1.00 35.62 112 THR A CA 1
ATOM 926 C C . THR A 1 112 ? 31.991 -4.288 -24.425 1.00 35.62 112 THR A C 1
ATOM 928 O O . THR A 1 112 ? 31.739 -5.151 -23.586 1.00 35.62 112 THR A O 1
ATOM 931 N N . THR A 1 113 ? 32.694 -3.200 -24.105 1.00 28.27 113 THR A N 1
ATOM 932 C CA . THR A 1 113 ? 33.220 -2.971 -22.749 1.00 28.27 113 THR A CA 1
ATOM 933 C C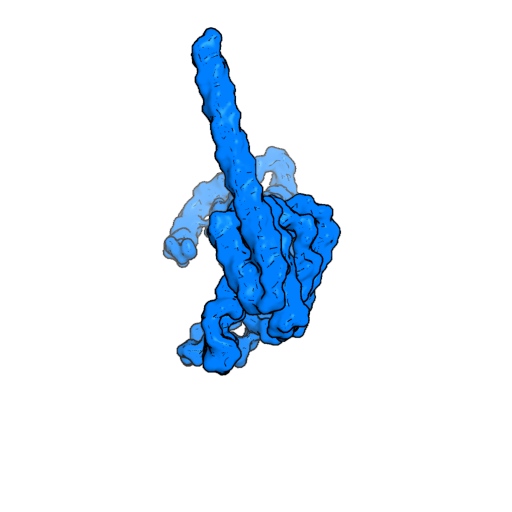 . THR A 1 113 ? 32.113 -2.511 -21.811 1.00 28.27 113 THR A C 1
ATOM 935 O O . THR A 1 113 ? 32.106 -2.920 -20.659 1.00 28.27 113 THR A O 1
ATOM 938 N N . ALA A 1 114 ? 31.125 -1.751 -22.295 1.00 30.84 114 ALA A N 1
ATOM 939 C CA . ALA A 1 114 ? 29.940 -1.431 -21.515 1.00 30.84 114 ALA A CA 1
ATOM 940 C C . ALA A 1 114 ? 28.894 -2.542 -21.547 1.00 30.84 114 ALA A C 1
ATOM 942 O O . ALA A 1 114 ? 28.067 -2.540 -20.664 1.00 30.84 114 ALA A O 1
ATOM 943 N N . ALA A 1 115 ? 28.897 -3.517 -22.460 1.00 32.69 115 ALA A N 1
ATOM 944 C CA . ALA A 1 115 ? 28.057 -4.703 -22.268 1.00 32.69 115 ALA A CA 1
ATOM 945 C C . ALA A 1 115 ? 28.580 -5.522 -21.088 1.00 32.69 115 ALA A C 1
ATOM 947 O O . ALA A 1 115 ? 27.795 -5.884 -20.235 1.00 32.69 115 ALA A O 1
ATOM 948 N N . ILE A 1 116 ? 29.898 -5.693 -20.960 1.00 32.88 116 ILE A N 1
ATOM 949 C CA . ILE A 1 116 ? 30.518 -6.380 -19.820 1.00 32.88 116 ILE A CA 1
ATOM 950 C C . ILE A 1 116 ? 30.480 -5.512 -18.558 1.00 32.88 116 ILE A C 1
ATOM 952 O O . ILE A 1 116 ? 30.242 -6.050 -17.491 1.00 32.88 116 ILE A O 1
ATOM 956 N N . GLU A 1 117 ? 30.644 -4.187 -18.645 1.00 31.38 117 GLU A N 1
ATOM 957 C CA . GLU A 1 117 ? 30.566 -3.269 -17.498 1.00 31.38 117 GLU A CA 1
ATOM 958 C C . GLU A 1 117 ? 29.113 -2.952 -17.108 1.00 31.38 117 GLU A C 1
ATOM 960 O O . GLU A 1 117 ? 28.845 -2.818 -15.933 1.00 31.38 117 GLU A O 1
ATOM 965 N N . THR A 1 118 ? 28.154 -2.887 -18.040 1.00 33.44 118 THR A N 1
ATOM 966 C CA . THR A 1 118 ? 26.701 -2.763 -17.786 1.00 33.44 118 THR A CA 1
ATOM 967 C C . THR A 1 118 ? 26.135 -4.100 -17.364 1.00 33.44 118 THR A C 1
ATOM 969 O O . THR A 1 118 ? 25.345 -4.107 -16.452 1.00 33.44 118 THR A O 1
ATOM 972 N N . GLU A 1 119 ? 26.564 -5.242 -17.892 1.00 33.38 119 GLU A N 1
ATOM 973 C CA . GLU A 1 119 ? 26.256 -6.558 -17.319 1.00 33.38 119 GLU A CA 1
ATOM 974 C C . GLU A 1 119 ? 26.930 -6.703 -15.951 1.00 33.38 119 GLU A C 1
ATOM 976 O O . GLU A 1 119 ? 26.297 -7.195 -15.031 1.00 33.38 119 GLU A O 1
ATOM 981 N N . ARG A 1 120 ? 28.134 -6.158 -15.734 1.00 33.03 120 ARG A N 1
ATOM 982 C CA . ARG A 1 120 ? 28.781 -6.055 -14.416 1.00 33.03 120 ARG A CA 1
ATOM 983 C C . ARG A 1 120 ? 28.099 -5.031 -13.5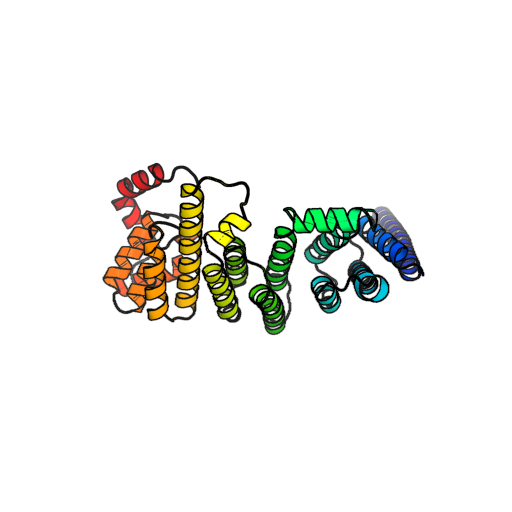04 1.00 33.03 120 ARG A C 1
ATOM 985 O O . ARG A 1 120 ? 28.025 -5.314 -12.332 1.00 33.03 120 ARG A O 1
ATOM 992 N N . ILE A 1 121 ? 27.508 -3.929 -13.967 1.00 32.84 121 ILE A N 1
ATOM 993 C CA . ILE A 1 121 ? 26.780 -2.908 -13.171 1.00 32.84 121 ILE A CA 1
ATOM 994 C C . ILE A 1 121 ? 25.323 -3.347 -12.908 1.00 32.84 121 ILE A C 1
ATOM 996 O O . ILE A 1 121 ? 24.798 -3.151 -11.807 1.00 32.84 121 ILE A O 1
ATOM 1000 N N . LEU A 1 122 ? 24.688 -3.998 -13.887 1.00 31.28 122 LEU A N 1
ATOM 1001 C CA . LEU A 1 122 ? 23.389 -4.677 -13.808 1.00 31.28 122 LEU A CA 1
ATOM 1002 C C . LEU A 1 122 ? 23.479 -5.903 -12.891 1.00 31.28 122 LEU A C 1
ATOM 1004 O O . LEU A 1 122 ? 22.543 -6.133 -12.127 1.00 31.28 122 LEU A O 1
ATOM 1008 N N . ASN A 1 123 ? 24.596 -6.646 -12.917 1.00 32.50 123 ASN A N 1
ATOM 1009 C CA . ASN A 1 123 ? 24.837 -7.792 -12.034 1.00 32.50 123 ASN A CA 1
ATOM 1010 C C . ASN A 1 123 ? 25.468 -7.405 -10.690 1.00 32.50 123 ASN A C 1
ATOM 1012 O O . ASN A 1 123 ? 25.248 -8.133 -9.724 1.00 32.50 123 ASN A O 1
ATOM 1016 N N . GLN A 1 124 ? 26.226 -6.302 -10.585 1.00 31.86 124 GLN A N 1
ATOM 1017 C CA . GLN A 1 124 ? 26.930 -5.976 -9.339 1.00 31.86 124 GLN A CA 1
ATOM 1018 C C . GLN A 1 124 ? 26.137 -5.152 -8.347 1.00 31.86 124 GLN A C 1
ATOM 1020 O O . GLN A 1 124 ? 26.404 -5.409 -7.184 1.00 31.86 124 GLN A O 1
ATOM 1025 N N . GLN A 1 125 ? 25.182 -4.254 -8.670 1.00 34.16 125 GLN A N 1
ATOM 1026 C CA . GLN A 1 125 ? 24.413 -3.657 -7.551 1.00 34.16 125 GLN A CA 1
ATOM 1027 C C . GLN A 1 125 ? 23.153 -2.804 -7.798 1.00 34.16 125 GLN A C 1
ATOM 1029 O O . GLN A 1 125 ? 22.395 -2.677 -6.841 1.00 34.16 125 GLN A O 1
ATOM 1034 N N . ARG A 1 126 ? 22.848 -2.183 -8.952 1.00 34.06 126 ARG A N 1
ATOM 1035 C CA . ARG A 1 126 ? 21.803 -1.114 -8.949 1.00 34.06 126 ARG A CA 1
ATOM 1036 C C . ARG A 1 126 ? 21.027 -0.891 -10.253 1.00 34.06 126 ARG A C 1
ATOM 1038 O O . ARG A 1 126 ? 21.100 0.180 -10.844 1.00 34.06 126 ARG A O 1
ATOM 1045 N N . ASN A 1 127 ? 20.208 -1.849 -10.689 1.00 39.44 127 ASN A N 1
ATOM 1046 C CA . ASN A 1 127 ? 19.152 -1.525 -11.670 1.00 39.44 127 ASN A CA 1
ATOM 1047 C C . ASN A 1 127 ? 17.848 -2.306 -11.482 1.00 39.44 127 ASN A C 1
ATOM 1049 O O . ASN A 1 127 ? 17.093 -2.608 -12.407 1.00 39.44 127 ASN A O 1
ATOM 1053 N N . LYS A 1 128 ? 17.610 -2.655 -10.224 1.00 43.06 128 LYS A N 1
ATOM 1054 C CA . LYS A 1 128 ? 16.376 -3.246 -9.752 1.00 43.06 128 LYS A CA 1
ATOM 1055 C C . LYS A 1 128 ? 15.286 -2.151 -9.671 1.00 43.06 128 LYS A C 1
ATOM 1057 O O . LYS A 1 128 ? 14.199 -2.326 -10.223 1.00 43.06 128 LYS A O 1
ATOM 1062 N N . ASP A 1 129 ? 15.622 -0.982 -9.131 1.00 39.84 129 ASP A N 1
ATOM 1063 C CA . ASP A 1 129 ? 14.675 0.110 -8.865 1.00 39.84 129 ASP A CA 1
ATOM 1064 C C . ASP A 1 129 ? 13.991 0.686 -10.121 1.00 39.84 129 ASP A C 1
ATOM 1066 O O . ASP A 1 129 ? 12.802 0.984 -10.088 1.00 39.84 129 ASP A O 1
ATOM 1070 N N . LEU A 1 130 ? 14.679 0.785 -11.265 1.00 38.34 130 LEU A N 1
ATOM 1071 C CA . LEU A 1 130 ? 14.124 1.405 -12.482 1.00 38.34 130 LEU A CA 1
ATOM 1072 C C . LEU A 1 130 ? 13.005 0.589 -13.144 1.00 38.34 130 LEU A C 1
ATOM 1074 O O . LEU A 1 130 ? 12.078 1.171 -13.701 1.00 38.34 130 LEU A O 1
ATOM 1078 N N . LYS A 1 131 ? 13.040 -0.750 -13.072 1.00 46.47 131 LYS A N 1
ATOM 1079 C CA . LYS A 1 131 ? 11.955 -1.591 -13.610 1.00 46.47 131 LYS A CA 1
ATOM 1080 C C . LYS A 1 131 ? 10.706 -1.477 -12.749 1.00 46.47 131 LYS A C 1
ATOM 1082 O O . LYS A 1 131 ? 9.611 -1.340 -13.278 1.00 46.47 131 LYS A O 1
ATOM 1087 N N . ILE A 1 132 ? 10.865 -1.491 -11.429 1.00 45.88 132 ILE A N 1
ATOM 1088 C CA . ILE A 1 132 ? 9.741 -1.331 -10.508 1.00 45.88 132 ILE A CA 1
ATOM 1089 C C . ILE A 1 132 ? 9.200 0.086 -10.533 1.00 45.88 132 ILE A C 1
ATOM 1091 O O . ILE A 1 132 ? 7.985 0.235 -10.509 1.00 45.88 132 ILE A O 1
ATOM 1095 N N . GLU A 1 133 ? 10.039 1.110 -10.666 1.00 44.91 133 GLU A N 1
ATOM 1096 C CA . GLU A 1 133 ? 9.537 2.463 -10.890 1.00 44.91 133 GLU A CA 1
ATOM 1097 C C . GLU A 1 133 ? 8.842 2.598 -12.244 1.00 44.91 133 GLU A C 1
ATOM 1099 O O . GLU A 1 133 ? 7.783 3.209 -12.299 1.00 44.91 133 GLU A O 1
ATOM 1104 N N . ALA A 1 134 ? 9.318 1.940 -13.307 1.00 44.94 134 ALA A N 1
ATOM 1105 C CA . ALA A 1 134 ? 8.593 1.878 -14.577 1.00 44.94 134 ALA A CA 1
ATOM 1106 C C . ALA A 1 134 ? 7.237 1.158 -14.444 1.00 44.94 134 ALA A C 1
ATOM 1108 O O . ALA A 1 134 ? 6.252 1.584 -15.040 1.00 44.94 134 ALA A O 1
ATOM 1109 N N . TYR A 1 135 ? 7.141 0.099 -13.636 1.00 52.25 135 TYR A N 1
ATOM 1110 C CA . TYR A 1 135 ? 5.877 -0.605 -13.401 1.00 52.25 135 TYR A CA 1
ATOM 1111 C C . TYR A 1 135 ? 4.932 0.147 -12.463 1.00 52.25 135 TYR A C 1
ATOM 1113 O O . TYR A 1 135 ? 3.737 0.217 -12.733 1.00 52.25 135 TYR A O 1
ATOM 1121 N N . ARG A 1 136 ? 5.445 0.759 -11.393 1.00 50.06 136 ARG A N 1
ATOM 1122 C CA . ARG A 1 136 ? 4.687 1.682 -10.535 1.00 50.06 136 ARG A CA 1
ATOM 1123 C C . ARG A 1 136 ? 4.162 2.840 -11.365 1.00 50.06 136 ARG A C 1
ATOM 1125 O O . ARG A 1 136 ? 2.990 3.174 -11.242 1.00 50.06 136 ARG A O 1
ATOM 1132 N N . PHE A 1 137 ? 5.000 3.379 -12.242 1.00 44.38 137 PHE A N 1
ATOM 1133 C CA . PHE A 1 137 ? 4.627 4.397 -13.203 1.00 44.38 137 PHE A CA 1
ATOM 1134 C C . PHE A 1 137 ? 3.530 3.906 -14.142 1.00 44.38 137 PHE A C 1
ATOM 1136 O O . PHE A 1 137 ? 2.541 4.600 -14.279 1.00 44.38 137 PHE A O 1
ATOM 1143 N N . LEU A 1 138 ? 3.627 2.709 -14.724 1.00 48.25 138 LEU A N 1
ATOM 1144 C CA . LEU A 1 138 ? 2.572 2.157 -15.580 1.00 48.25 138 LEU A CA 1
ATOM 1145 C C . LEU A 1 138 ? 1.237 2.017 -14.837 1.00 48.25 138 LEU A C 1
ATOM 1147 O O . LEU A 1 138 ? 0.209 2.442 -15.351 1.00 48.25 138 LEU A O 1
ATOM 1151 N N . ILE A 1 139 ? 1.243 1.502 -13.606 1.00 51.72 139 ILE A N 1
ATOM 1152 C CA . ILE A 1 139 ? 0.024 1.375 -12.790 1.00 51.72 139 ILE A CA 1
ATOM 1153 C C . ILE A 1 139 ? -0.553 2.760 -12.442 1.00 51.72 139 ILE A C 1
ATOM 1155 O O . ILE A 1 139 ? -1.759 2.974 -12.560 1.00 51.72 139 ILE A O 1
ATOM 1159 N N . GLN A 1 140 ? 0.292 3.720 -12.047 1.00 47.56 140 GLN A N 1
ATOM 1160 C CA . GLN A 1 140 ? -0.129 5.108 -11.794 1.00 47.56 140 GLN A CA 1
ATOM 1161 C C . GLN A 1 140 ? -0.668 5.765 -13.058 1.00 47.56 140 GLN A C 1
ATOM 1163 O O . GLN A 1 140 ? -1.713 6.408 -13.038 1.00 47.56 140 GLN A O 1
ATOM 1168 N N . LEU A 1 141 ? 0.016 5.561 -14.172 1.00 41.19 141 LEU A N 1
ATOM 1169 C CA . LEU A 1 141 ? -0.340 6.098 -15.461 1.00 41.19 141 LEU A CA 1
ATOM 1170 C C . LEU A 1 141 ? -1.723 5.604 -15.883 1.00 41.19 141 LEU A C 1
ATOM 1172 O O . LEU A 1 141 ? -2.575 6.414 -16.234 1.00 41.19 141 LEU A O 1
ATOM 1176 N N . TYR A 1 142 ? -1.994 4.305 -15.773 1.00 45.22 142 TYR A N 1
ATOM 1177 C CA . TYR A 1 142 ? -3.320 3.770 -16.071 1.00 45.22 142 TYR A CA 1
ATOM 1178 C C . TYR A 1 142 ? -4.409 4.309 -15.143 1.00 45.22 142 TYR A C 1
ATOM 1180 O O . TYR A 1 142 ? -5.538 4.477 -15.585 1.00 45.22 142 TYR A O 1
ATOM 1188 N N . SER A 1 143 ? -4.080 4.677 -13.903 1.00 44.09 143 SER A N 1
ATOM 1189 C CA . SER A 1 143 ? -5.030 5.346 -13.003 1.00 44.09 143 SER A CA 1
ATOM 1190 C C . SER A 1 143 ? -5.329 6.809 -13.369 1.00 44.09 143 SER A C 1
ATOM 1192 O O . SER A 1 143 ? -6.269 7.399 -12.835 1.00 44.09 143 SER A O 1
ATOM 1194 N N . HIS A 1 144 ? -4.541 7.401 -14.274 1.00 37.59 144 HIS A N 1
ATOM 1195 C CA . HIS A 1 144 ? -4.644 8.801 -14.696 1.00 37.59 144 HIS A CA 1
ATOM 1196 C C . HIS A 1 144 ? -5.058 8.986 -16.162 1.00 37.59 144 HIS A C 1
ATOM 1198 O O . HIS A 1 144 ? -5.476 10.080 -16.541 1.00 37.59 144 HIS A O 1
ATOM 1204 N N . ILE A 1 145 ? -4.972 7.949 -16.998 1.00 37.28 145 ILE A N 1
ATOM 1205 C CA . ILE A 1 145 ? -5.453 8.007 -18.380 1.00 37.28 145 ILE A CA 1
ATOM 1206 C C . ILE A 1 145 ? -6.962 7.726 -18.409 1.00 37.28 145 ILE A C 1
ATOM 1208 O O . ILE A 1 145 ? -7.432 6.744 -17.846 1.00 37.28 145 ILE A O 1
ATOM 1212 N N . SER A 1 146 ? -7.725 8.545 -19.139 1.00 36.12 146 SER A N 1
ATOM 1213 C CA . SER A 1 146 ? -9.133 8.279 -19.474 1.00 36.12 146 SER A CA 1
ATOM 1214 C C . SER A 1 146 ? -9.269 7.161 -20.520 1.00 36.12 146 SER A C 1
ATOM 1216 O O . SER A 1 146 ? -9.641 7.403 -21.667 1.00 36.12 146 SER A O 1
ATOM 1218 N N . LEU A 1 147 ? -8.926 5.932 -20.137 1.00 43.31 147 LEU A N 1
ATOM 1219 C CA . LEU A 1 147 ? -9.227 4.710 -20.885 1.00 43.31 147 LEU A CA 1
ATOM 1220 C C . LEU A 1 147 ? -10.451 4.015 -20.268 1.00 43.31 147 LEU A C 1
ATOM 1222 O O . LEU A 1 147 ? -10.756 4.246 -19.101 1.00 43.31 147 LEU A O 1
ATOM 1226 N N . PRO A 1 148 ? -11.156 3.145 -21.013 1.00 46.09 148 PRO A N 1
ATOM 1227 C CA . PRO A 1 148 ? -12.144 2.253 -20.415 1.00 46.09 148 PRO A CA 1
ATOM 1228 C C . PRO A 1 148 ? -11.509 1.420 -19.290 1.00 46.09 148 PRO A C 1
ATOM 1230 O O . PRO A 1 148 ? -10.481 0.781 -19.529 1.00 46.09 148 PRO A O 1
ATOM 1233 N N . ASP A 1 149 ? -12.146 1.363 -18.114 1.00 56.44 149 ASP A N 1
ATOM 1234 C CA . ASP A 1 149 ? -11.641 0.671 -16.909 1.00 56.44 149 ASP A CA 1
ATOM 1235 C C . ASP A 1 149 ? -11.146 -0.758 -17.201 1.00 56.44 149 ASP A C 1
ATOM 1237 O O . ASP A 1 149 ? -10.107 -1.190 -16.708 1.00 56.44 149 ASP A O 1
ATOM 1241 N N . SER A 1 150 ? -11.826 -1.475 -18.102 1.00 53.88 150 SER A N 1
ATOM 1242 C CA . SER A 1 150 ? -11.442 -2.828 -18.541 1.00 53.88 150 SER A CA 1
ATOM 1243 C C . SER A 1 150 ? -10.034 -2.939 -19.150 1.00 53.88 150 SER A C 1
ATOM 1245 O O . SER A 1 150 ? -9.367 -3.956 -18.965 1.00 53.88 150 SER A O 1
ATOM 1247 N N . ILE A 1 151 ? -9.561 -1.910 -19.860 1.00 51.81 151 ILE A N 1
ATOM 1248 C CA . ILE A 1 151 ? -8.227 -1.894 -20.475 1.00 51.81 151 ILE A CA 1
ATOM 1249 C C . ILE A 1 151 ? -7.181 -1.599 -19.400 1.00 51.81 151 ILE A C 1
ATOM 1251 O O . ILE A 1 151 ? -6.194 -2.320 -19.301 1.00 51.81 151 ILE A O 1
ATOM 1255 N N . ILE A 1 152 ? -7.439 -0.608 -18.543 1.00 53.19 152 ILE A N 1
ATOM 1256 C CA . ILE A 1 152 ? -6.589 -0.263 -17.392 1.00 53.19 152 ILE A CA 1
ATOM 1257 C C . ILE A 1 152 ? -6.370 -1.484 -16.496 1.00 53.19 152 ILE A C 1
ATOM 1259 O O . ILE A 1 152 ? -5.231 -1.796 -16.140 1.00 53.19 152 ILE A O 1
ATOM 1263 N N . CYS A 1 153 ? -7.445 -2.214 -16.195 1.00 62.19 153 CYS A N 1
ATOM 1264 C CA . CYS A 1 153 ? -7.385 -3.432 -15.399 1.00 62.19 153 CYS A CA 1
ATOM 1265 C C . CYS A 1 153 ? -6.528 -4.504 -16.067 1.00 62.19 153 CYS A C 1
ATOM 1267 O O . CYS A 1 153 ? -5.624 -5.044 -15.436 1.00 62.19 153 CYS A O 1
ATOM 1269 N N . ARG A 1 154 ? -6.770 -4.776 -17.355 1.00 58.91 154 ARG A N 1
ATOM 1270 C CA . ARG A 1 154 ? -6.060 -5.817 -18.109 1.00 58.91 154 ARG A CA 1
ATOM 1271 C C . ARG A 1 154 ? -4.562 -5.540 -18.224 1.00 58.91 154 ARG A C 1
ATOM 1273 O O . ARG A 1 154 ? -3.756 -6.453 -18.045 1.00 58.91 154 ARG A O 1
ATOM 1280 N N . GLU A 1 155 ? -4.173 -4.304 -18.523 1.00 55.59 155 GLU A N 1
ATOM 1281 C CA . GLU A 1 155 ? -2.756 -3.943 -18.644 1.00 55.59 155 GLU A CA 1
ATOM 1282 C C . GLU A 1 155 ? -2.064 -3.955 -17.271 1.00 55.59 155 GLU A C 1
ATOM 1284 O O . GLU A 1 155 ? -0.971 -4.508 -17.125 1.00 55.59 155 GLU A O 1
ATOM 1289 N N . THR A 1 156 ? -2.739 -3.458 -16.228 1.00 62.19 156 THR A N 1
ATOM 1290 C CA . THR A 1 156 ? -2.246 -3.532 -14.842 1.00 62.19 156 THR A CA 1
ATOM 1291 C C . THR A 1 156 ? -2.065 -4.980 -14.383 1.00 62.19 156 THR A C 1
ATOM 1293 O O . THR A 1 156 ? -1.045 -5.328 -13.785 1.00 62.19 156 THR A O 1
ATOM 1296 N N . GLU A 1 157 ? -3.019 -5.852 -14.706 1.00 66.25 157 GLU A N 1
ATOM 1297 C CA . GLU A 1 157 ? -2.953 -7.283 -14.419 1.00 66.25 157 GLU A CA 1
ATOM 1298 C C . GLU A 1 157 ? -1.824 -7.975 -15.1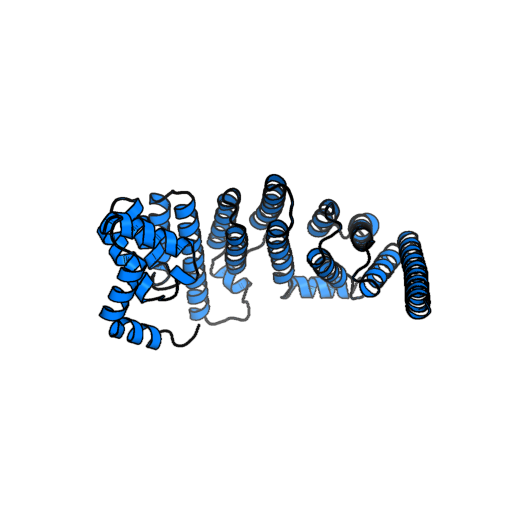91 1.00 66.25 157 GLU A C 1
ATOM 1300 O O . GLU A 1 157 ? -1.094 -8.784 -14.619 1.00 66.25 157 GLU A O 1
ATOM 1305 N N . THR A 1 158 ? -1.610 -7.612 -16.457 1.00 58.91 158 THR A N 1
ATOM 1306 C CA . THR A 1 158 ? -0.510 -8.134 -17.284 1.00 58.91 158 THR A CA 1
ATOM 1307 C C . THR A 1 158 ? 0.851 -7.798 -16.672 1.00 58.91 158 THR A C 1
ATOM 1309 O O . THR A 1 158 ? 1.681 -8.689 -16.467 1.00 58.91 158 THR A O 1
ATOM 1312 N N . VAL A 1 159 ? 1.056 -6.534 -16.293 1.00 59.66 159 VAL A N 1
ATOM 1313 C CA . VAL A 1 159 ? 2.273 -6.062 -15.615 1.00 59.66 159 VAL A CA 1
ATOM 1314 C C . VAL A 1 159 ? 2.480 -6.764 -14.275 1.00 59.66 159 VAL A C 1
ATOM 1316 O O . VAL A 1 159 ? 3.568 -7.264 -13.978 1.00 59.66 159 VAL A O 1
ATOM 1319 N N . GLY A 1 160 ? 1.433 -6.828 -13.457 1.00 66.00 160 GLY A N 1
ATOM 1320 C CA . GLY A 1 160 ? 1.510 -7.458 -12.149 1.00 66.00 160 GLY A CA 1
ATOM 1321 C C . GLY A 1 160 ? 1.805 -8.960 -12.230 1.00 66.00 160 GLY A C 1
ATOM 1322 O O . GLY A 1 160 ? 2.626 -9.470 -11.466 1.00 66.00 160 GLY A O 1
ATOM 1323 N N . ASN A 1 161 ? 1.210 -9.665 -13.197 1.00 65.69 161 ASN A N 1
ATOM 1324 C CA . ASN A 1 161 ? 1.472 -11.082 -13.456 1.00 65.69 161 ASN A CA 1
ATOM 1325 C C . ASN A 1 161 ? 2.925 -11.342 -13.862 1.00 65.69 161 ASN A C 1
ATOM 1327 O O . ASN A 1 161 ? 3.526 -12.308 -13.388 1.00 65.69 161 ASN A O 1
ATOM 1331 N N . PHE A 1 162 ? 3.506 -10.478 -14.697 1.00 62.09 162 PHE A N 1
ATOM 1332 C CA . PHE A 1 162 ? 4.923 -10.562 -15.043 1.00 62.09 162 PHE A CA 1
ATOM 1333 C C . PHE A 1 162 ? 5.808 -10.464 -13.792 1.00 62.09 162 PHE A C 1
ATOM 1335 O O . PHE A 1 162 ? 6.668 -11.316 -13.572 1.00 62.09 162 PHE A O 1
ATOM 1342 N N . LEU A 1 163 ? 5.553 -9.478 -12.925 1.00 64.06 163 LEU A N 1
ATOM 1343 C CA . LEU A 1 163 ? 6.325 -9.279 -11.696 1.00 64.06 163 LEU A CA 1
ATOM 1344 C C . LEU A 1 163 ? 6.234 -10.469 -10.738 1.00 64.06 163 LEU A C 1
ATOM 1346 O O . LEU A 1 163 ? 7.259 -10.912 -10.218 1.00 64.06 163 LEU A O 1
ATOM 1350 N N . ILE A 1 164 ? 5.035 -11.025 -10.546 1.00 72.00 164 ILE A N 1
ATOM 1351 C CA . ILE A 1 164 ? 4.810 -12.202 -9.691 1.00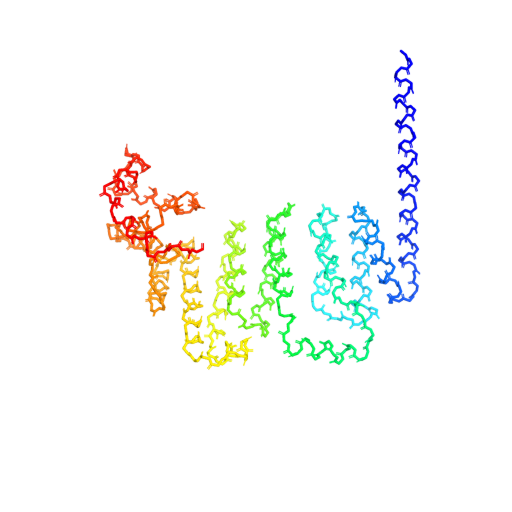 72.00 164 ILE A CA 1
ATOM 1352 C C . ILE A 1 164 ? 5.661 -13.398 -10.152 1.00 72.00 164 ILE A C 1
ATOM 1354 O O . ILE A 1 164 ? 6.239 -14.106 -9.318 1.00 72.00 164 ILE A O 1
ATOM 1358 N N . ASN A 1 165 ? 5.749 -13.600 -11.469 1.00 66.69 165 ASN A N 1
ATOM 1359 C CA . ASN A 1 165 ? 6.437 -14.735 -12.086 1.00 66.69 165 ASN A CA 1
ATOM 1360 C C . ASN A 1 165 ? 7.934 -14.496 -12.331 1.00 66.69 165 ASN A C 1
ATOM 1362 O O . ASN A 1 165 ? 8.651 -15.430 -12.676 1.00 66.69 165 ASN A O 1
ATOM 1366 N N . SER A 1 166 ? 8.417 -13.269 -12.145 1.00 63.03 166 SER A N 1
ATOM 1367 C CA . SER A 1 166 ? 9.831 -12.934 -12.303 1.00 63.03 166 SER A CA 1
ATOM 1368 C C . SER A 1 166 ? 10.685 -13.384 -11.105 1.00 63.03 166 SER A C 1
ATOM 1370 O O . SER A 1 166 ? 10.183 -13.667 -10.009 1.00 63.03 166 SER A O 1
ATOM 1372 N N . GLU A 1 167 ? 12.009 -13.376 -11.290 1.00 65.88 167 GLU A N 1
ATOM 1373 C CA . GLU A 1 167 ? 13.005 -13.563 -10.218 1.00 65.88 167 GLU A CA 1
ATOM 1374 C C . GLU A 1 167 ? 13.107 -12.359 -9.263 1.00 65.88 167 GLU A C 1
ATOM 1376 O O . GLU A 1 167 ? 14.024 -12.262 -8.444 1.00 65.88 167 GLU A O 1
ATOM 1381 N N . TRP A 1 168 ? 12.183 -11.404 -9.375 1.00 68.94 168 TRP A N 1
ATOM 1382 C CA . TRP A 1 168 ? 12.133 -10.262 -8.489 1.00 68.94 168 TRP A CA 1
ATOM 1383 C C . TRP A 1 168 ? 11.769 -10.670 -7.063 1.00 68.94 168 TRP A C 1
ATOM 1385 O O . TRP A 1 168 ? 10.730 -11.296 -6.827 1.00 68.94 168 TRP A O 1
ATOM 1395 N N . ASN A 1 169 ? 12.597 -10.243 -6.107 1.00 79.69 169 ASN A N 1
ATOM 1396 C CA . ASN A 1 169 ? 12.516 -10.725 -4.736 1.00 79.69 169 ASN A CA 1
ATOM 1397 C C . ASN A 1 169 ? 12.571 -9.623 -3.656 1.00 79.69 169 ASN A C 1
ATOM 1399 O O . ASN A 1 169 ? 12.693 -9.988 -2.499 1.00 79.69 169 ASN A O 1
ATOM 1403 N N . ASP A 1 170 ? 12.482 -8.315 -3.944 1.00 84.19 170 ASP A N 1
ATOM 1404 C CA . ASP A 1 170 ? 12.434 -7.300 -2.860 1.00 84.19 170 ASP A CA 1
ATOM 1405 C C . ASP A 1 170 ? 11.013 -7.153 -2.274 1.00 84.19 170 ASP A C 1
ATOM 1407 O O . ASP A 1 170 ? 10.109 -6.716 -2.997 1.00 84.19 170 ASP A O 1
ATOM 1411 N N . PRO A 1 171 ? 10.785 -7.468 -0.981 1.00 88.81 171 PRO A N 1
ATOM 1412 C CA . PRO A 1 171 ? 9.481 -7.306 -0.338 1.00 88.81 171 PRO A CA 1
ATOM 1413 C C . PRO A 1 171 ? 8.955 -5.865 -0.296 1.00 88.81 171 PRO A C 1
ATOM 1415 O O . PRO A 1 171 ? 7.743 -5.662 -0.414 1.00 88.81 171 PRO A O 1
ATOM 1418 N N . ASN A 1 172 ? 9.832 -4.864 -0.143 1.00 86.06 172 ASN A N 1
ATOM 1419 C CA . ASN A 1 172 ? 9.427 -3.457 -0.025 1.00 86.06 172 ASN A CA 1
ATOM 1420 C C . ASN A 1 172 ? 8.741 -2.963 -1.292 1.00 86.06 172 ASN A C 1
ATOM 1422 O O . ASN A 1 172 ? 7.825 -2.141 -1.244 1.00 86.06 172 ASN A O 1
ATOM 1426 N N . ASP A 1 173 ? 9.154 -3.478 -2.437 1.00 81.38 173 ASP A N 1
ATOM 1427 C CA . ASP A 1 173 ? 8.580 -3.052 -3.696 1.00 81.38 173 ASP A CA 1
ATOM 1428 C C . ASP A 1 173 ? 7.206 -3.656 -3.951 1.00 81.38 173 ASP A C 1
ATOM 1430 O O . ASP A 1 173 ? 6.322 -2.964 -4.457 1.00 81.38 173 ASP A O 1
ATOM 1434 N N . PHE A 1 174 ? 6.962 -4.889 -3.505 1.00 86.94 174 PHE A N 1
ATOM 1435 C CA . PHE A 1 174 ? 5.614 -5.458 -3.513 1.00 86.94 174 PHE A CA 1
ATOM 1436 C C . PHE A 1 174 ? 4.659 -4.675 -2.602 1.00 86.94 174 PHE A C 1
ATOM 1438 O O . PHE A 1 174 ? 3.499 -4.467 -2.967 1.00 86.94 174 PHE A O 1
ATOM 1445 N N . ILE A 1 175 ? 5.151 -4.169 -1.464 1.00 89.06 175 ILE A N 1
ATOM 1446 C CA . ILE A 1 175 ? 4.400 -3.249 -0.599 1.00 89.06 175 ILE A CA 1
ATOM 1447 C C . ILE A 1 175 ? 4.027 -1.965 -1.364 1.00 89.06 175 ILE A C 1
ATOM 1449 O O . ILE A 1 175 ? 2.849 -1.603 -1.421 1.00 89.06 175 ILE A O 1
ATOM 1453 N N . LYS A 1 176 ? 5.002 -1.296 -1.994 1.00 82.31 176 LYS A N 1
ATOM 1454 C CA . LYS A 1 176 ? 4.772 -0.041 -2.738 1.00 82.31 176 LYS A CA 1
ATOM 1455 C C . LYS A 1 176 ? 3.846 -0.227 -3.946 1.00 82.31 176 LYS A C 1
ATOM 1457 O O . LYS A 1 176 ? 3.005 0.632 -4.223 1.00 82.31 176 LYS A O 1
ATOM 1462 N N . LEU A 1 177 ? 3.993 -1.333 -4.677 1.00 78.62 177 LEU A N 1
ATOM 1463 C CA . LEU A 1 177 ? 3.128 -1.681 -5.808 1.00 78.62 177 LEU A CA 1
ATOM 1464 C C . LEU A 1 177 ? 1.691 -1.914 -5.347 1.00 78.62 177 LEU A C 1
ATOM 1466 O O . LEU A 1 177 ? 0.762 -1.391 -5.957 1.00 78.62 177 LEU A O 1
ATOM 1470 N N . SER A 1 178 ? 1.509 -2.622 -4.231 1.00 88.31 178 SER A N 1
ATOM 1471 C CA . SER A 1 178 ? 0.196 -2.782 -3.616 1.00 88.31 178 SER A CA 1
ATOM 1472 C C . SER A 1 178 ? -0.433 -1.428 -3.278 1.00 88.31 178 SER A C 1
ATOM 1474 O O . SER A 1 178 ? -1.571 -1.179 -3.662 1.00 88.31 178 SER A O 1
ATOM 1476 N N . ASP A 1 179 ? 0.296 -0.521 -2.624 1.00 84.00 179 ASP A N 1
ATOM 1477 C CA . ASP A 1 179 ? -0.229 0.816 -2.300 1.00 84.00 179 ASP A CA 1
ATOM 1478 C C . ASP A 1 179 ? -0.617 1.616 -3.541 1.00 84.00 179 ASP A C 1
ATOM 1480 O O . ASP A 1 179 ? -1.602 2.355 -3.535 1.00 84.00 179 ASP A O 1
ATOM 1484 N N . THR A 1 180 ? 0.150 1.450 -4.617 1.00 74.19 180 THR A N 1
ATOM 1485 C CA . THR A 1 180 ? -0.132 2.076 -5.907 1.00 74.19 180 THR A CA 1
ATOM 1486 C C . THR A 1 180 ? -1.445 1.552 -6.489 1.00 74.19 180 THR A C 1
ATOM 1488 O O . THR A 1 180 ? -2.299 2.353 -6.859 1.00 74.19 180 THR A O 1
ATOM 1491 N N . ILE A 1 181 ? -1.653 0.231 -6.481 1.00 77.44 181 ILE A N 1
ATOM 1492 C CA . ILE A 1 181 ? -2.905 -0.397 -6.923 1.00 77.44 181 ILE A CA 1
ATOM 1493 C C . ILE A 1 181 ? -4.092 0.106 -6.095 1.00 77.44 181 ILE A C 1
ATOM 1495 O O . ILE A 1 181 ? -5.107 0.503 -6.657 1.00 77.44 181 ILE A O 1
ATOM 1499 N N . ILE A 1 182 ? -3.978 0.159 -4.766 1.00 81.75 182 ILE A N 1
ATOM 1500 C CA . ILE A 1 182 ? -5.089 0.596 -3.904 1.00 81.75 182 ILE A CA 1
ATOM 1501 C C . ILE A 1 182 ? -5.475 2.060 -4.153 1.00 81.75 182 ILE A C 1
ATOM 1503 O O . ILE A 1 182 ? -6.658 2.404 -4.102 1.00 81.75 182 ILE A O 1
ATOM 1507 N N . LYS A 1 183 ? -4.510 2.928 -4.479 1.00 73.50 183 LYS A N 1
ATOM 1508 C CA . LYS A 1 183 ? -4.776 4.340 -4.803 1.00 73.50 183 LYS A CA 1
ATOM 1509 C C . LYS A 1 183 ? -5.605 4.531 -6.074 1.00 73.50 183 LYS A C 1
ATOM 1511 O O . LYS A 1 183 ? -6.272 5.557 -6.180 1.00 73.50 183 LYS A O 1
ATOM 1516 N N . THR A 1 184 ? -5.625 3.551 -6.979 1.00 65.94 184 THR A N 1
ATOM 1517 C CA . THR A 1 184 ? -6.472 3.587 -8.186 1.00 65.94 184 THR A CA 1
ATOM 1518 C C . THR A 1 184 ? -7.969 3.520 -7.865 1.00 65.94 184 THR A C 1
ATOM 1520 O O . THR A 1 184 ? -8.789 3.885 -8.699 1.00 65.94 184 THR A O 1
ATOM 1523 N N . LYS A 1 185 ? -8.336 3.101 -6.640 1.00 70.56 185 LYS A N 1
ATOM 1524 C CA . LYS A 1 185 ? -9.719 2.886 -6.172 1.00 70.56 185 LYS A CA 1
ATOM 1525 C C . LYS A 1 185 ? -10.510 1.844 -6.976 1.00 70.56 185 LYS A C 1
ATOM 1527 O O . LYS A 1 185 ? -11.710 1.703 -6.740 1.00 70.56 185 LYS A O 1
ATOM 1532 N N . ASP A 1 186 ? -9.855 1.079 -7.846 1.00 71.31 186 ASP A N 1
ATOM 1533 C CA . ASP A 1 186 ? -10.474 -0.026 -8.567 1.00 71.31 186 ASP A CA 1
ATOM 1534 C C . ASP A 1 186 ? -10.423 -1.315 -7.735 1.00 71.31 186 ASP A C 1
ATOM 1536 O O . ASP A 1 186 ? -9.361 -1.861 -7.422 1.00 71.31 186 ASP A O 1
ATOM 1540 N N . THR A 1 187 ? -11.597 -1.819 -7.358 1.00 75.69 187 THR A N 1
ATOM 1541 C CA . THR A 1 187 ? -11.712 -3.033 -6.543 1.00 75.69 187 THR A CA 1
ATOM 1542 C C . THR A 1 187 ? -11.374 -4.318 -7.297 1.00 75.69 187 THR A C 1
ATOM 1544 O O . THR A 1 187 ? -11.101 -5.331 -6.653 1.00 75.69 187 THR A O 1
ATOM 1547 N N . THR A 1 188 ? -11.382 -4.310 -8.632 1.00 77.12 188 THR A N 1
ATOM 1548 C CA . THR A 1 188 ? -11.055 -5.494 -9.446 1.00 77.12 188 THR A CA 1
ATOM 1549 C C . THR A 1 188 ? -9.579 -5.878 -9.325 1.00 77.12 188 THR A C 1
ATOM 1551 O O . THR A 1 188 ? -9.237 -7.057 -9.364 1.00 77.12 188 THR A O 1
ATOM 1554 N N . LEU A 1 189 ? -8.709 -4.904 -9.043 1.00 81.25 189 LEU A N 1
ATOM 1555 C CA . LEU A 1 189 ? -7.268 -5.102 -8.882 1.00 81.25 189 LEU A CA 1
ATOM 1556 C C . LEU A 1 189 ? -6.855 -5.586 -7.480 1.00 81.25 189 LEU A C 1
ATOM 1558 O O . LEU A 1 189 ? -5.671 -5.833 -7.231 1.00 81.25 189 LEU A O 1
ATOM 1562 N N . LEU A 1 190 ? -7.806 -5.757 -6.553 1.00 87.56 190 LEU A N 1
ATOM 1563 C CA . LEU A 1 190 ? -7.514 -6.248 -5.201 1.00 87.56 190 LEU A CA 1
ATOM 1564 C C . LEU A 1 190 ? -6.906 -7.656 -5.209 1.00 87.56 190 LEU A C 1
ATOM 1566 O O . LEU A 1 190 ? -6.043 -7.944 -4.380 1.00 87.56 190 LEU A O 1
ATOM 1570 N N . ASP A 1 191 ? -7.306 -8.520 -6.149 1.00 89.62 191 ASP A N 1
ATOM 1571 C CA . ASP A 1 191 ? -6.701 -9.851 -6.288 1.00 89.62 191 ASP A CA 1
ATOM 1572 C C . ASP A 1 191 ? -5.220 -9.766 -6.684 1.00 89.62 191 ASP A C 1
ATOM 1574 O O . ASP A 1 191 ? -4.364 -10.394 -6.058 1.00 89.62 191 ASP A O 1
ATOM 1578 N N . LEU A 1 192 ? -4.890 -8.906 -7.652 1.00 86.06 192 LEU A N 1
ATOM 1579 C CA . LEU A 1 192 ? -3.506 -8.680 -8.052 1.00 86.06 192 LEU A CA 1
ATOM 1580 C C . LEU A 1 192 ? -2.664 -8.148 -6.886 1.00 86.06 192 LEU A C 1
ATOM 1582 O O . LEU A 1 192 ? -1.568 -8.651 -6.631 1.00 86.06 192 LEU A O 1
ATOM 1586 N N . SER A 1 193 ? -3.187 -7.162 -6.153 1.00 92.12 193 SER A N 1
ATOM 1587 C CA . SER A 1 193 ? -2.544 -6.632 -4.948 1.00 92.12 193 SER A CA 1
ATOM 1588 C C . SER A 1 193 ? -2.292 -7.742 -3.916 1.00 92.12 193 SER A C 1
ATOM 1590 O O . SER A 1 193 ? -1.175 -7.860 -3.410 1.00 92.12 193 SER A O 1
ATOM 1592 N N . ASN A 1 194 ? -3.263 -8.632 -3.673 1.00 94.56 194 ASN A N 1
ATOM 1593 C CA . ASN A 1 194 ? -3.075 -9.785 -2.790 1.00 94.56 194 ASN A CA 1
ATOM 1594 C C . ASN A 1 194 ? -1.958 -10.717 -3.275 1.00 94.56 194 ASN A C 1
ATOM 1596 O O . ASN A 1 194 ? -1.101 -11.118 -2.488 1.00 94.56 194 ASN A O 1
ATOM 1600 N N . ARG A 1 195 ? -1.932 -11.051 -4.569 1.00 92.88 195 ARG A N 1
ATOM 1601 C CA . ARG A 1 195 ? -0.919 -11.948 -5.143 1.00 92.88 195 ARG A CA 1
ATOM 1602 C C . ARG A 1 195 ? 0.493 -11.356 -5.064 1.00 92.88 195 ARG A C 1
ATOM 1604 O O . ARG A 1 195 ? 1.430 -12.090 -4.745 1.00 92.88 195 ARG A O 1
ATOM 1611 N N . LEU A 1 196 ? 0.643 -10.045 -5.276 1.00 90.19 196 LEU A N 1
ATOM 1612 C CA . LEU A 1 196 ? 1.909 -9.322 -5.092 1.00 90.19 196 LEU A CA 1
ATOM 1613 C C . LEU A 1 196 ? 2.376 -9.362 -3.631 1.00 90.19 196 LEU A C 1
ATOM 1615 O O . LEU A 1 196 ? 3.525 -9.707 -3.363 1.00 90.19 196 LEU A O 1
ATOM 1619 N N . LEU A 1 197 ? 1.488 -9.081 -2.675 1.00 96.00 197 LEU A N 1
ATOM 1620 C CA . LEU A 1 197 ? 1.826 -9.128 -1.249 1.00 96.00 197 LEU A CA 1
ATOM 1621 C C . LEU A 1 197 ? 2.187 -10.551 -0.789 1.00 96.00 197 LEU A C 1
ATOM 1623 O O . LEU A 1 197 ? 3.152 -10.736 -0.051 1.00 96.00 197 LEU A O 1
ATOM 1627 N N . VAL A 1 198 ? 1.478 -11.578 -1.270 1.00 96.25 198 VAL A N 1
ATOM 1628 C CA . VAL A 1 198 ? 1.813 -12.988 -0.995 1.00 96.25 198 VAL A CA 1
ATOM 1629 C C . VAL A 1 198 ? 3.181 -13.360 -1.571 1.00 96.25 198 VAL A C 1
ATOM 1631 O O . VAL A 1 198 ? 3.946 -14.065 -0.911 1.00 96.25 198 VAL A O 1
ATOM 1634 N N . LYS A 1 199 ? 3.530 -12.883 -2.774 1.00 91.94 199 LYS A N 1
ATOM 1635 C CA . LYS A 1 199 ? 4.891 -13.029 -3.315 1.00 91.94 199 LYS A CA 1
ATOM 1636 C C . LYS A 1 199 ? 5.908 -12.342 -2.399 1.00 91.94 199 LYS A C 1
ATOM 1638 O O . LYS A 1 199 ? 6.894 -12.984 -2.052 1.00 91.94 199 LYS A O 1
ATOM 1643 N N . GLY A 1 200 ? 5.631 -11.118 -1.944 1.00 94.50 200 GLY A N 1
ATOM 1644 C CA . GLY A 1 200 ? 6.455 -10.387 -0.975 1.00 94.50 200 GLY A CA 1
ATOM 1645 C C . GLY A 1 200 ? 6.727 -11.177 0.308 1.00 94.50 200 GLY A C 1
ATOM 1646 O O . GLY A 1 200 ? 7.871 -11.263 0.738 1.00 94.50 200 GLY A O 1
ATOM 1647 N N . ILE A 1 201 ? 5.708 -11.837 0.868 1.00 96.56 201 ILE A N 1
ATOM 1648 C CA . ILE A 1 201 ? 5.851 -12.712 2.047 1.00 96.56 201 ILE A CA 1
ATOM 1649 C C . ILE A 1 201 ? 6.787 -13.884 1.751 1.00 96.56 201 ILE A C 1
ATOM 1651 O O . ILE A 1 201 ? 7.684 -14.162 2.541 1.00 96.56 201 ILE A O 1
ATOM 1655 N N . LYS A 1 202 ? 6.605 -14.562 0.611 1.00 95.06 202 LYS A N 1
ATOM 1656 C CA . LYS A 1 202 ? 7.415 -15.734 0.237 1.00 95.06 202 LYS A CA 1
ATOM 1657 C C . LYS A 1 202 ? 8.897 -15.406 0.079 1.00 95.06 202 LYS A C 1
ATOM 1659 O O . LYS A 1 202 ? 9.731 -16.259 0.359 1.00 95.06 202 LYS A O 1
ATOM 1664 N N . VAL A 1 203 ? 9.216 -14.200 -0.386 1.00 92.12 203 VAL A N 1
ATOM 1665 C CA . VAL A 1 203 ? 10.600 -13.769 -0.629 1.00 92.12 203 VAL A CA 1
ATOM 1666 C C . VAL A 1 203 ? 11.209 -13.004 0.551 1.00 92.12 203 VAL A C 1
ATOM 1668 O O . VAL A 1 203 ? 12.394 -12.690 0.520 1.00 92.12 203 VAL A O 1
ATOM 1671 N N . ASN A 1 204 ? 10.452 -12.723 1.617 1.00 95.06 204 ASN A N 1
ATOM 1672 C CA . ASN A 1 204 ? 10.950 -12.041 2.818 1.00 95.06 204 ASN A CA 1
ATOM 1673 C C . ASN A 1 204 ? 11.719 -13.000 3.750 1.00 95.06 204 ASN A C 1
ATOM 1675 O O . ASN A 1 204 ? 11.374 -13.196 4.916 1.00 95.06 204 ASN A O 1
ATOM 1679 N N . THR A 1 205 ? 12.752 -13.645 3.215 1.00 92.44 205 THR A N 1
ATOM 1680 C CA . THR A 1 205 ? 13.623 -14.569 3.946 1.00 92.44 205 THR A CA 1
ATOM 1681 C C . THR A 1 205 ? 14.944 -13.898 4.297 1.00 92.44 205 THR A C 1
ATOM 1683 O O . THR A 1 205 ? 15.371 -12.957 3.629 1.00 92.44 205 THR A O 1
ATOM 1686 N N . TYR A 1 206 ? 15.617 -14.408 5.329 1.00 90.69 206 TYR A N 1
ATOM 1687 C CA . TYR A 1 206 ? 16.924 -13.901 5.745 1.00 90.69 206 TYR A CA 1
ATOM 1688 C C . TYR A 1 206 ? 17.940 -13.901 4.599 1.00 90.69 206 TYR A C 1
ATOM 1690 O O . TYR A 1 206 ? 18.539 -12.873 4.302 1.00 90.69 206 TYR A O 1
ATOM 1698 N N . GLU A 1 207 ? 18.059 -15.029 3.897 1.00 89.44 207 GLU A N 1
ATOM 1699 C CA . GLU A 1 207 ? 18.957 -15.198 2.749 1.00 89.44 207 GLU A CA 1
ATOM 1700 C C . GLU A 1 207 ? 18.707 -14.152 1.662 1.00 89.44 207 GLU A C 1
ATOM 1702 O O . GLU A 1 207 ? 19.640 -13.571 1.107 1.00 89.44 207 GLU A O 1
ATOM 1707 N N . ASN A 1 208 ? 17.436 -13.890 1.360 1.00 87.75 208 ASN A N 1
ATOM 1708 C CA . ASN A 1 208 ? 17.082 -12.971 0.299 1.00 87.75 208 ASN A CA 1
ATOM 1709 C C . ASN A 1 208 ? 17.252 -11.502 0.719 1.00 87.75 208 ASN A C 1
ATOM 1711 O O . ASN A 1 208 ? 17.747 -10.707 -0.076 1.00 87.75 208 ASN A O 1
ATOM 1715 N N . ILE A 1 209 ? 16.932 -11.141 1.966 1.00 86.81 209 ILE A N 1
ATOM 1716 C CA . ILE A 1 209 ? 17.188 -9.791 2.493 1.00 86.81 209 ILE A CA 1
ATOM 1717 C C . ILE A 1 209 ? 18.692 -9.514 2.573 1.00 86.81 209 ILE A C 1
ATOM 1719 O O . ILE A 1 209 ? 19.131 -8.453 2.140 1.00 86.81 209 ILE A O 1
ATOM 1723 N N . MET A 1 210 ? 19.494 -10.487 3.004 1.00 86.38 210 MET A N 1
ATOM 1724 C CA . MET A 1 210 ? 20.955 -10.395 2.978 1.00 86.38 210 MET A CA 1
ATOM 1725 C C . MET A 1 210 ? 21.496 -10.256 1.546 1.00 86.38 210 MET A C 1
ATOM 1727 O O . MET A 1 210 ? 22.423 -9.494 1.306 1.00 86.38 210 MET A O 1
ATOM 1731 N N . ARG A 1 211 ? 20.889 -10.923 0.553 1.00 84.50 211 ARG A N 1
ATOM 1732 C CA . ARG A 1 211 ? 21.250 -10.734 -0.865 1.00 84.50 211 ARG A CA 1
ATOM 1733 C C . ARG A 1 211 ? 20.893 -9.338 -1.390 1.00 84.50 211 ARG A C 1
ATOM 1735 O O . ARG A 1 211 ? 21.571 -8.844 -2.288 1.00 84.50 211 ARG A O 1
ATOM 1742 N N . ILE A 1 212 ? 19.815 -8.728 -0.895 1.00 81.12 212 ILE A N 1
ATOM 1743 C CA . ILE A 1 212 ? 19.397 -7.369 -1.279 1.00 81.12 212 ILE A CA 1
ATOM 1744 C C . ILE A 1 212 ? 20.304 -6.318 -0.625 1.00 81.12 212 ILE A C 1
ATOM 1746 O O . ILE A 1 212 ? 20.660 -5.339 -1.277 1.00 81.12 212 ILE A O 1
ATOM 1750 N N . TYR A 1 213 ? 20.720 -6.552 0.620 1.00 83.00 213 TYR A N 1
ATOM 1751 C CA . TYR A 1 213 ? 21.600 -5.676 1.393 1.00 83.00 213 TYR A CA 1
ATOM 1752 C C . TYR A 1 213 ? 22.914 -6.400 1.748 1.00 83.00 213 TYR A C 1
ATOM 1754 O O . TYR A 1 213 ? 23.147 -6.701 2.916 1.00 83.00 213 TYR A O 1
ATOM 1762 N N . PRO A 1 214 ? 23.784 -6.697 0.760 1.00 80.25 214 PRO A N 1
ATOM 1763 C CA . PRO A 1 214 ? 24.971 -7.537 0.969 1.00 80.25 214 PRO A CA 1
ATOM 1764 C C . PRO A 1 214 ? 26.039 -6.888 1.856 1.00 80.25 214 PRO A C 1
ATOM 1766 O O . PRO A 1 214 ? 26.877 -7.588 2.425 1.00 80.25 214 PRO A O 1
ATOM 1769 N N . ASP A 1 215 ? 26.015 -5.560 1.968 1.00 84.00 215 ASP A N 1
ATOM 1770 C CA . ASP A 1 215 ? 26.957 -4.795 2.787 1.00 84.00 215 ASP A CA 1
ATOM 1771 C C . ASP A 1 215 ? 26.525 -4.711 4.260 1.00 84.00 215 ASP A C 1
ATOM 1773 O O . ASP A 1 215 ? 27.324 -4.310 5.109 1.00 84.00 215 ASP A O 1
ATOM 1777 N N . GLU A 1 216 ? 25.288 -5.110 4.574 1.00 83.88 216 GLU A N 1
ATOM 1778 C CA . GLU A 1 216 ? 24.777 -5.122 5.939 1.00 83.88 216 GLU A CA 1
ATOM 1779 C C . GLU A 1 216 ? 25.220 -6.389 6.672 1.00 83.88 216 GLU A C 1
ATOM 1781 O O . GLU A 1 216 ? 24.980 -7.515 6.232 1.00 83.88 216 GLU A O 1
ATOM 1786 N N . LYS A 1 217 ? 25.885 -6.195 7.810 1.00 80.75 217 LYS A N 1
ATOM 1787 C CA . LYS A 1 217 ? 26.484 -7.272 8.610 1.00 80.75 217 LYS A CA 1
ATOM 1788 C C . LYS A 1 217 ? 25.840 -7.406 9.983 1.00 80.75 217 LYS A C 1
ATOM 1790 O O . LYS A 1 217 ? 26.101 -8.395 10.667 1.00 80.75 217 LYS A O 1
ATOM 1795 N N . ASP A 1 218 ? 25.014 -6.446 10.392 1.00 87.75 218 ASP A N 1
ATOM 1796 C CA . ASP A 1 218 ? 24.268 -6.528 11.636 1.00 87.75 218 ASP A CA 1
ATOM 1797 C C . ASP A 1 218 ? 23.076 -7.483 11.483 1.00 87.75 218 ASP A C 1
ATOM 1799 O O . ASP A 1 218 ? 22.054 -7.198 10.853 1.00 87.75 218 ASP A O 1
ATOM 1803 N N . THR A 1 219 ? 23.202 -8.655 12.104 1.00 87.94 219 THR A N 1
ATOM 1804 C CA . THR A 1 219 ? 22.147 -9.672 12.142 1.00 87.94 219 THR A CA 1
ATOM 1805 C C . THR A 1 219 ? 20.874 -9.170 12.818 1.00 87.94 219 THR A C 1
ATOM 1807 O O . THR A 1 219 ? 19.781 -9.614 12.464 1.00 87.94 219 THR A O 1
ATOM 1810 N N . SER A 1 220 ? 21.012 -8.257 13.781 1.00 90.31 220 SER A N 1
ATOM 1811 C CA . SER A 1 220 ? 19.898 -7.663 14.523 1.00 90.31 220 SER A CA 1
ATOM 1812 C C . SER A 1 220 ? 19.090 -6.772 13.590 1.00 90.31 220 SER A C 1
ATOM 1814 O O . SER A 1 220 ? 17.884 -6.963 13.451 1.00 90.31 220 SER A O 1
ATOM 1816 N N . TRP A 1 221 ? 19.776 -5.904 12.839 1.00 92.88 221 TRP A N 1
ATOM 1817 C CA . TRP A 1 221 ? 19.150 -5.073 11.814 1.00 92.88 221 TRP A CA 1
ATOM 1818 C C . TRP A 1 221 ? 18.431 -5.911 10.753 1.00 92.88 221 TRP A C 1
ATOM 1820 O O . TRP A 1 221 ? 17.292 -5.616 10.399 1.00 92.88 221 TRP A O 1
ATOM 1830 N N . LEU A 1 222 ? 19.057 -6.991 10.268 1.00 89.56 222 LEU A N 1
ATOM 1831 C CA . LEU A 1 222 ? 18.441 -7.880 9.274 1.00 89.56 222 LEU A CA 1
ATOM 1832 C C . LEU A 1 222 ? 17.162 -8.533 9.813 1.00 89.56 222 LEU A C 1
ATOM 1834 O O . LEU A 1 222 ? 16.150 -8.582 9.110 1.00 89.56 222 LEU A O 1
ATOM 1838 N N . SER A 1 223 ? 17.188 -9.005 11.063 1.00 91.81 223 SER A N 1
ATOM 1839 C CA . SER A 1 223 ? 16.006 -9.540 11.743 1.00 91.81 223 SER A CA 1
ATOM 1840 C C . SER A 1 223 ? 14.903 -8.487 11.853 1.00 91.81 223 SER A C 1
ATOM 1842 O O . SER A 1 223 ? 13.764 -8.754 11.464 1.00 91.81 223 SER A O 1
ATOM 1844 N N . ASP A 1 224 ? 15.236 -7.281 12.308 1.00 92.94 224 ASP A N 1
ATOM 1845 C CA . ASP A 1 224 ? 14.275 -6.186 12.455 1.00 92.94 224 ASP A CA 1
ATOM 1846 C C . ASP A 1 224 ? 13.671 -5.796 11.103 1.00 92.94 224 ASP A C 1
ATOM 1848 O O . ASP A 1 224 ? 12.455 -5.637 10.981 1.00 92.94 224 ASP A O 1
ATOM 1852 N N . LYS A 1 225 ? 14.490 -5.739 10.046 1.00 92.56 225 LYS A N 1
ATOM 1853 C CA . LYS A 1 225 ? 14.036 -5.448 8.683 1.00 92.56 225 LYS A CA 1
ATOM 1854 C C . LYS A 1 225 ? 13.048 -6.497 8.174 1.00 92.56 225 LYS A C 1
ATOM 1856 O O . LYS A 1 225 ? 12.019 -6.150 7.593 1.00 92.56 225 LYS A O 1
ATOM 1861 N N . ILE A 1 226 ? 13.327 -7.777 8.415 1.00 94.50 226 ILE A N 1
ATOM 1862 C CA . ILE A 1 226 ? 12.433 -8.886 8.054 1.00 94.50 226 ILE A CA 1
ATOM 1863 C C . ILE A 1 226 ? 11.109 -8.780 8.815 1.00 94.50 226 ILE A C 1
ATOM 1865 O O . ILE A 1 226 ? 10.046 -8.927 8.205 1.00 94.50 226 ILE A O 1
ATOM 1869 N N . GLN A 1 227 ? 11.154 -8.512 10.123 1.00 95.94 227 GLN A N 1
ATOM 1870 C CA . GLN A 1 227 ? 9.956 -8.367 10.954 1.00 95.94 227 GLN A CA 1
ATOM 1871 C C . GLN A 1 227 ? 9.103 -7.173 10.509 1.00 95.94 227 GLN A C 1
ATOM 1873 O O . GLN A 1 227 ? 7.897 -7.328 10.315 1.00 95.94 227 GLN A O 1
ATOM 1878 N N . GLN A 1 228 ? 9.720 -6.018 10.244 1.00 94.94 228 GLN A N 1
ATOM 1879 C CA . GLN A 1 228 ? 9.038 -4.840 9.698 1.00 94.94 228 GLN A CA 1
ATOM 1880 C C . GLN A 1 228 ? 8.359 -5.151 8.359 1.00 94.94 228 GLN A C 1
ATOM 1882 O O . GLN A 1 228 ? 7.176 -4.858 8.176 1.00 94.94 228 GLN A O 1
ATOM 1887 N N . ASN A 1 229 ? 9.066 -5.809 7.435 1.00 95.81 229 ASN A N 1
ATOM 1888 C CA . ASN A 1 229 ? 8.487 -6.218 6.157 1.00 95.81 229 ASN A CA 1
ATOM 1889 C C . ASN A 1 229 ? 7.272 -7.139 6.360 1.00 95.81 229 ASN A C 1
ATOM 1891 O O . ASN A 1 229 ? 6.226 -6.908 5.753 1.00 95.81 229 ASN A O 1
ATOM 1895 N N . TYR A 1 230 ? 7.372 -8.156 7.228 1.00 97.62 230 TYR A N 1
ATOM 1896 C CA . TYR A 1 230 ? 6.244 -9.044 7.526 1.00 97.62 230 TYR A CA 1
ATOM 1897 C C . TYR A 1 230 ? 5.057 -8.284 8.111 1.00 97.62 230 TYR A C 1
ATOM 1899 O O . TYR A 1 230 ? 3.929 -8.494 7.660 1.00 97.62 230 TYR A O 1
ATOM 1907 N N . PHE A 1 231 ? 5.301 -7.381 9.063 1.00 97.31 231 PHE A N 1
ATOM 1908 C CA . PHE A 1 231 ? 4.262 -6.540 9.646 1.00 97.31 231 PHE A CA 1
ATOM 1909 C C . PHE A 1 231 ? 3.471 -5.797 8.559 1.00 97.31 231 PHE A C 1
ATOM 1911 O O . PHE A 1 231 ? 2.252 -5.968 8.466 1.00 97.31 231 PHE A O 1
ATOM 1918 N N . HIS A 1 232 ? 4.151 -5.049 7.683 1.00 96.69 232 HIS A N 1
ATOM 1919 C CA . HIS A 1 232 ? 3.479 -4.266 6.644 1.00 96.69 232 HIS A CA 1
ATOM 1920 C C . HIS A 1 232 ? 2.805 -5.142 5.577 1.00 96.69 232 HIS A C 1
ATOM 1922 O O . HIS A 1 232 ? 1.699 -4.817 5.136 1.00 96.69 232 HIS A O 1
ATOM 1928 N N . LEU A 1 233 ? 3.421 -6.259 5.172 1.00 97.50 233 LEU A N 1
ATOM 1929 C CA . LEU A 1 233 ? 2.839 -7.191 4.198 1.00 97.50 233 LEU A CA 1
ATOM 1930 C C . LEU A 1 233 ? 1.529 -7.803 4.711 1.00 97.50 233 LEU A C 1
ATOM 1932 O O . LEU A 1 233 ? 0.516 -7.768 4.008 1.00 97.50 233 LEU A O 1
ATOM 1936 N N . PHE A 1 234 ? 1.525 -8.328 5.941 1.00 98.38 234 PHE A N 1
ATOM 1937 C CA . PHE A 1 234 ? 0.320 -8.908 6.539 1.00 98.38 234 PHE A CA 1
ATOM 1938 C C . PHE A 1 234 ? -0.746 -7.849 6.817 1.00 98.38 234 PHE A C 1
ATOM 1940 O O . PHE A 1 234 ? -1.922 -8.093 6.547 1.00 98.38 234 PHE A O 1
ATOM 1947 N N . LEU A 1 235 ? -0.353 -6.657 7.286 1.00 97.75 235 LEU A N 1
ATOM 1948 C CA . LEU A 1 235 ? -1.302 -5.576 7.550 1.00 97.75 235 LEU A CA 1
ATOM 1949 C C . LEU A 1 235 ? -2.008 -5.119 6.264 1.00 97.75 235 LEU A C 1
ATOM 1951 O O . LEU A 1 235 ? -3.226 -4.944 6.251 1.00 97.75 235 LEU A O 1
ATOM 1955 N N . LYS A 1 236 ? -1.275 -4.975 5.153 1.00 96.06 236 LYS A N 1
ATOM 1956 C CA . LYS A 1 236 ? -1.858 -4.595 3.853 1.00 96.06 236 LYS A CA 1
ATOM 1957 C C . LYS A 1 236 ? -2.753 -5.692 3.280 1.00 96.06 236 LYS A C 1
ATOM 1959 O O . LYS A 1 236 ? -3.835 -5.385 2.781 1.00 96.06 236 LYS A O 1
ATOM 1964 N N . LEU A 1 237 ? -2.373 -6.963 3.428 1.00 97.12 237 LEU A N 1
ATOM 1965 C CA . LEU A 1 237 ? -3.261 -8.079 3.087 1.00 97.12 237 LEU A CA 1
ATOM 1966 C C . LEU A 1 237 ? -4.546 -8.055 3.920 1.00 97.12 237 LEU A C 1
ATOM 1968 O O . LEU A 1 237 ? -5.623 -8.301 3.380 1.00 97.12 237 LEU A O 1
ATOM 1972 N N . ALA A 1 238 ? -4.462 -7.734 5.215 1.00 97.69 238 ALA A N 1
ATOM 1973 C CA . ALA A 1 238 ? -5.635 -7.639 6.082 1.00 97.69 238 ALA A CA 1
ATOM 1974 C C . ALA A 1 238 ? -6.583 -6.517 5.629 1.00 97.69 238 ALA A C 1
ATOM 1976 O O . ALA A 1 238 ? -7.798 -6.724 5.577 1.00 97.69 238 ALA A O 1
ATOM 1977 N N . TRP A 1 239 ? -6.040 -5.366 5.221 1.00 96.12 239 TRP A N 1
ATOM 1978 C CA . TRP A 1 239 ? -6.816 -4.283 4.607 1.00 96.12 239 TRP A CA 1
ATOM 1979 C C . TRP A 1 239 ? -7.533 -4.737 3.333 1.00 96.12 239 TRP A C 1
ATOM 1981 O O . TRP A 1 239 ? -8.725 -4.475 3.164 1.00 96.12 239 TRP A O 1
ATOM 1991 N N . ASN A 1 240 ? -6.850 -5.461 2.448 1.00 95.44 240 ASN A N 1
ATOM 1992 C CA . ASN A 1 240 ? -7.472 -5.973 1.228 1.00 95.44 240 ASN A CA 1
ATOM 1993 C C . ASN A 1 240 ? -8.570 -6.999 1.523 1.00 95.44 240 ASN A C 1
ATOM 1995 O O . ASN A 1 240 ? -9.666 -6.899 0.971 1.00 95.44 240 ASN A O 1
ATOM 1999 N N . ALA A 1 241 ? -8.319 -7.933 2.442 1.00 95.81 241 ALA A N 1
ATOM 2000 C CA . ALA A 1 241 ? -9.310 -8.912 2.878 1.00 95.81 241 ALA A CA 1
ATOM 2001 C C . ALA A 1 241 ? -10.549 -8.232 3.491 1.00 95.81 241 ALA A C 1
ATOM 2003 O O . ALA A 1 241 ? -11.679 -8.637 3.208 1.00 95.81 241 ALA A O 1
ATOM 2004 N N . TYR A 1 242 ? -10.361 -7.154 4.263 1.00 96.00 242 TYR A N 1
ATOM 2005 C CA . TYR A 1 242 ? -11.456 -6.334 4.785 1.00 96.00 242 TYR A CA 1
ATOM 2006 C C . TYR A 1 242 ? -12.292 -5.699 3.662 1.00 96.00 242 TYR A C 1
ATOM 2008 O O . TYR A 1 242 ? -13.523 -5.796 3.684 1.00 96.00 242 TYR A O 1
ATOM 2016 N N . ARG A 1 243 ? -11.646 -5.107 2.646 1.00 92.88 243 ARG A N 1
ATOM 2017 C CA . ARG A 1 243 ? -12.321 -4.514 1.471 1.00 92.88 243 ARG A CA 1
ATOM 2018 C C . ARG A 1 243 ? -13.102 -5.550 0.664 1.00 92.88 243 ARG A C 1
ATOM 2020 O O . ARG A 1 243 ? -14.214 -5.272 0.220 1.00 92.88 243 ARG A O 1
ATOM 2027 N N . GLN A 1 244 ? -12.563 -6.762 0.555 1.00 92.62 244 GLN A N 1
ATOM 2028 C CA . GLN A 1 244 ? -13.215 -7.920 -0.067 1.00 92.62 244 GLN A CA 1
ATOM 2029 C C . GLN A 1 244 ? -14.291 -8.568 0.823 1.00 92.62 244 GLN A C 1
ATOM 2031 O O . GLN A 1 244 ? -14.909 -9.550 0.423 1.00 92.62 244 GLN A O 1
ATOM 2036 N N . ARG A 1 245 ? -14.546 -8.020 2.021 1.00 95.06 245 ARG A N 1
ATOM 2037 C CA . ARG A 1 245 ? -15.507 -8.528 3.017 1.00 95.06 245 ARG A CA 1
ATOM 2038 C C . ARG A 1 245 ? -15.203 -9.939 3.530 1.00 95.06 245 ARG A C 1
ATOM 2040 O O . ARG A 1 245 ? -16.081 -10.603 4.074 1.00 95.06 245 ARG A O 1
ATOM 2047 N N . ASN A 1 246 ? -13.957 -10.389 3.411 1.00 95.56 246 ASN A N 1
ATOM 2048 C CA . ASN A 1 246 ? -13.502 -11.663 3.954 1.00 95.56 246 ASN A CA 1
ATOM 2049 C C . ASN A 1 246 ? -12.979 -11.469 5.389 1.00 95.56 246 ASN A C 1
ATOM 2051 O O . ASN A 1 246 ? -11.779 -11.528 5.656 1.00 95.56 246 ASN A O 1
ATOM 2055 N N . TYR A 1 247 ? -13.890 -11.169 6.317 1.00 96.62 247 TYR A N 1
ATOM 2056 C CA . TYR A 1 247 ? -13.548 -10.699 7.667 1.00 96.62 247 TYR A CA 1
ATOM 2057 C C . TYR A 1 247 ? -12.902 -11.764 8.564 1.00 96.62 247 TYR A C 1
ATOM 2059 O O . TYR A 1 247 ? -12.084 -11.425 9.417 1.00 96.62 247 TYR A O 1
ATOM 2067 N N . ILE A 1 248 ? -13.211 -13.047 8.360 1.00 96.19 248 ILE A N 1
ATOM 2068 C CA . ILE A 1 248 ? -12.554 -14.148 9.084 1.00 96.19 248 ILE A CA 1
ATOM 2069 C C . ILE A 1 248 ? -11.086 -14.242 8.653 1.00 96.19 248 ILE A C 1
ATOM 2071 O O . ILE A 1 248 ? -10.186 -14.295 9.490 1.00 96.19 248 ILE A O 1
ATOM 2075 N N . TYR A 1 249 ? -10.828 -14.195 7.344 1.00 97.00 249 TYR A N 1
ATOM 2076 C CA . TYR A 1 249 ? -9.463 -14.200 6.827 1.00 97.00 249 TYR A CA 1
ATOM 2077 C C . TYR A 1 249 ? -8.693 -12.936 7.228 1.00 97.00 249 TYR A C 1
ATOM 2079 O O . TYR A 1 249 ? -7.545 -13.032 7.658 1.00 97.00 249 TYR A O 1
ATOM 2087 N N . ALA A 1 250 ? -9.337 -11.765 7.176 1.00 97.81 250 ALA A N 1
ATOM 2088 C CA . ALA A 1 250 ? -8.749 -10.509 7.636 1.00 97.81 250 ALA A CA 1
ATOM 2089 C C . ALA A 1 250 ? -8.337 -10.576 9.118 1.00 97.81 250 ALA A C 1
ATOM 2091 O O . ALA A 1 250 ? -7.257 -10.109 9.473 1.00 97.81 250 ALA A O 1
ATOM 2092 N N . MET A 1 251 ? -9.148 -11.215 9.972 1.00 97.56 251 MET A N 1
ATOM 2093 C CA . MET A 1 251 ? -8.813 -11.417 11.386 1.00 97.56 251 MET A CA 1
ATOM 2094 C C . MET A 1 251 ? -7.577 -12.306 11.560 1.00 97.56 251 MET A C 1
ATOM 2096 O O . MET A 1 251 ? -6.674 -11.978 12.330 1.00 97.56 251 MET A O 1
ATOM 2100 N N . ASN A 1 252 ? -7.497 -13.403 10.803 1.00 98.00 252 ASN A N 1
ATOM 2101 C CA . ASN A 1 252 ? -6.322 -14.275 10.823 1.00 98.00 252 ASN A CA 1
ATOM 2102 C C . ASN A 1 252 ? -5.054 -13.523 10.396 1.00 98.00 252 ASN A C 1
ATOM 2104 O O . ASN A 1 252 ? -3.997 -13.726 10.991 1.00 98.00 252 ASN A O 1
ATOM 2108 N N . LEU A 1 253 ? -5.155 -12.637 9.402 1.00 98.06 253 LEU A N 1
ATOM 2109 C CA . LEU A 1 253 ? -4.041 -11.804 8.949 1.00 98.06 253 LEU A CA 1
ATOM 2110 C C . LEU A 1 253 ? -3.619 -10.778 10.006 1.00 98.06 253 LEU A C 1
ATOM 2112 O O . LEU A 1 253 ? -2.426 -10.668 10.264 1.00 98.06 253 LEU A O 1
ATOM 2116 N N . ILE A 1 254 ? -4.563 -10.117 10.689 1.00 97.62 254 ILE A N 1
ATOM 2117 C CA . ILE A 1 254 ? -4.254 -9.244 11.837 1.00 97.62 254 ILE A CA 1
ATOM 2118 C C . ILE A 1 254 ? -3.506 -10.009 12.934 1.00 97.62 254 ILE A C 1
ATOM 2120 O O . ILE A 1 254 ? -2.532 -9.497 13.484 1.00 97.62 254 ILE A O 1
ATOM 2124 N N . SER A 1 255 ? -3.910 -11.250 13.222 1.00 96.38 255 SER A N 1
ATOM 2125 C CA . SER A 1 255 ? -3.202 -12.098 14.187 1.00 96.38 255 SER A CA 1
ATOM 2126 C C . SER A 1 255 ? -1.774 -12.436 13.744 1.00 96.38 255 SER A C 1
ATOM 2128 O O . SER A 1 255 ? -0.894 -12.563 14.595 1.00 96.38 255 SER A O 1
ATOM 2130 N N . GLN A 1 256 ? -1.509 -12.561 12.437 1.00 97.06 256 GLN A N 1
ATOM 2131 C CA . GLN A 1 256 ? -0.133 -12.677 11.944 1.00 97.06 256 GLN A CA 1
ATOM 2132 C C . GLN A 1 256 ? 0.615 -11.350 12.083 1.00 97.06 256 GLN A C 1
ATOM 2134 O O . GLN A 1 256 ? 1.724 -11.354 12.603 1.00 97.06 256 GLN A O 1
ATOM 2139 N N . THR A 1 257 ? 0.008 -10.220 11.702 1.00 96.62 257 THR A N 1
ATOM 2140 C CA . THR A 1 257 ? 0.597 -8.878 11.838 1.00 96.62 257 THR A CA 1
ATOM 2141 C C . THR A 1 257 ? 1.084 -8.612 13.264 1.00 96.62 257 THR A C 1
ATOM 2143 O O . THR A 1 257 ? 2.230 -8.205 13.450 1.00 96.62 257 THR A O 1
ATOM 2146 N N . SER A 1 258 ? 0.265 -8.915 14.277 1.00 95.56 258 SER A N 1
ATOM 2147 C CA . SER A 1 258 ? 0.593 -8.655 15.686 1.00 95.56 258 SER A CA 1
ATOM 2148 C C . SER A 1 258 ? 1.761 -9.479 16.239 1.00 95.56 258 SER A C 1
ATOM 2150 O O . SER A 1 258 ? 2.223 -9.204 17.341 1.00 95.56 258 SER A O 1
ATOM 2152 N N . LYS A 1 259 ? 2.228 -10.510 15.521 1.00 96.50 259 LYS A N 1
ATOM 2153 C CA . LYS A 1 259 ? 3.424 -11.275 15.917 1.00 96.50 259 LYS A CA 1
ATOM 2154 C C . LYS A 1 259 ? 4.722 -10.533 15.617 1.00 96.50 259 LYS A C 1
ATOM 2156 O O . LYS A 1 259 ? 5.742 -10.873 16.204 1.00 96.50 259 LYS A O 1
ATOM 2161 N N . TYR A 1 260 ? 4.685 -9.582 14.684 1.00 94.12 260 TYR A N 1
ATOM 2162 C CA . TYR A 1 260 ? 5.878 -8.913 14.169 1.00 94.12 260 TYR A CA 1
ATOM 2163 C C . TYR A 1 260 ? 6.014 -7.469 14.652 1.00 94.12 260 TYR A C 1
ATOM 2165 O O . TYR A 1 260 ? 7.128 -6.965 14.712 1.00 94.12 260 TYR A O 1
ATOM 2173 N N . ASN A 1 261 ? 4.908 -6.792 14.979 1.00 92.94 261 ASN A N 1
ATOM 2174 C CA . ASN A 1 261 ? 4.945 -5.465 15.597 1.00 92.94 261 ASN A CA 1
ATOM 2175 C C . ASN A 1 261 ? 3.605 -5.112 16.268 1.00 92.94 261 ASN A C 1
ATOM 2177 O O . ASN A 1 261 ? 2.611 -5.836 16.141 1.00 92.94 261 ASN A O 1
ATOM 2181 N N . GLU A 1 262 ? 3.566 -3.980 16.967 1.00 92.19 262 GLU A N 1
ATOM 2182 C CA . GLU A 1 262 ? 2.361 -3.453 17.595 1.00 92.19 262 GLU A CA 1
ATOM 2183 C C . GLU A 1 262 ? 1.336 -2.948 16.567 1.00 92.19 262 GLU A C 1
ATOM 2185 O O . GLU A 1 262 ? 1.652 -2.218 15.629 1.00 92.19 262 GLU A O 1
ATOM 2190 N N . LEU A 1 263 ? 0.055 -3.252 16.800 1.00 92.12 263 LEU A N 1
ATOM 2191 C CA . LEU A 1 263 ? -1.052 -2.742 15.977 1.00 92.12 263 LEU A CA 1
ATOM 2192 C C . LEU A 1 263 ? -1.323 -1.240 16.187 1.00 92.12 263 LEU A C 1
ATOM 2194 O O . LEU A 1 263 ? -2.172 -0.673 15.501 1.00 92.12 263 LEU A O 1
ATOM 2198 N N . SER A 1 264 ? -0.651 -0.600 17.148 1.00 88.31 264 SER A N 1
ATOM 2199 C CA . SER A 1 264 ? -0.687 0.854 17.353 1.00 88.31 264 SER A CA 1
ATOM 2200 C C . SER A 1 264 ? -0.149 1.617 16.136 1.00 88.31 264 SER A C 1
ATOM 2202 O O . SER A 1 264 ? -0.565 2.748 15.897 1.00 88.31 264 SER A O 1
ATOM 2204 N N . LEU A 1 265 ? 0.713 0.978 15.341 1.00 86.94 265 LEU A N 1
ATOM 2205 C CA . LEU A 1 265 ? 1.294 1.521 14.118 1.00 86.94 265 LEU A CA 1
ATOM 2206 C C . LEU A 1 265 ? 0.356 1.362 12.912 1.00 86.94 265 LEU A C 1
ATOM 2208 O O . LEU A 1 265 ? -0.485 0.460 12.867 1.00 86.94 265 LEU A O 1
ATOM 2212 N N . ASP A 1 266 ? 0.521 2.235 11.914 1.00 85.88 266 ASP A N 1
ATOM 2213 C CA . ASP A 1 266 ? -0.137 2.166 10.598 1.00 85.88 266 ASP A CA 1
ATOM 2214 C C . ASP A 1 266 ? -1.658 1.933 10.640 1.00 85.88 266 ASP A C 1
ATOM 2216 O O . ASP A 1 266 ? -2.238 1.250 9.790 1.00 85.88 266 ASP A O 1
ATOM 2220 N N . ASN A 1 267 ? -2.331 2.511 11.639 1.00 92.75 267 ASN A N 1
ATOM 2221 C CA . ASN A 1 267 ? -3.773 2.367 11.847 1.00 92.75 267 ASN A CA 1
ATOM 2222 C C . ASN A 1 267 ? -4.243 0.902 12.012 1.00 92.75 267 ASN A C 1
ATOM 2224 O O . ASN A 1 267 ? -5.423 0.595 11.805 1.00 92.75 267 ASN A O 1
ATOM 2228 N N . GLY A 1 268 ? -3.355 -0.007 12.437 1.00 94.62 268 GLY A N 1
ATOM 2229 C CA . GLY A 1 268 ? -3.657 -1.426 12.640 1.00 94.62 268 GLY A CA 1
ATOM 2230 C C . GLY A 1 268 ? -4.772 -1.673 13.660 1.00 94.62 268 GLY A C 1
ATOM 2231 O O . GLY A 1 268 ? -5.631 -2.525 13.438 1.00 94.62 268 GLY A O 1
ATOM 2232 N N . LEU A 1 269 ? -4.833 -0.884 14.737 1.00 95.69 269 LEU A N 1
ATOM 2233 C CA . LEU A 1 269 ? -5.899 -0.950 15.744 1.00 95.69 269 LEU A CA 1
ATOM 2234 C C . LEU A 1 269 ? -7.269 -0.559 15.180 1.00 95.69 269 LEU A C 1
ATOM 2236 O O . LEU A 1 269 ? -8.273 -1.172 15.546 1.00 95.69 269 LEU A O 1
ATOM 2240 N N . ILE A 1 270 ? -7.314 0.422 14.274 1.00 97.25 270 ILE A N 1
ATOM 2241 C CA . ILE A 1 270 ? -8.558 0.829 13.610 1.00 97.25 270 ILE A CA 1
ATOM 2242 C C . ILE A 1 270 ? -9.059 -0.313 12.728 1.00 97.25 270 ILE A C 1
ATOM 2244 O O . ILE A 1 270 ? -10.228 -0.686 12.818 1.00 97.25 270 ILE A O 1
ATOM 2248 N N . LEU A 1 271 ? -8.174 -0.908 11.921 1.00 97.69 271 LEU A N 1
ATOM 2249 C CA . LEU A 1 271 ? -8.522 -2.047 11.072 1.00 97.69 271 LEU A CA 1
ATOM 2250 C C . LEU A 1 271 ? -8.962 -3.260 11.898 1.00 97.69 271 LEU A C 1
ATOM 2252 O O . LEU A 1 271 ? -9.994 -3.862 11.605 1.00 97.69 271 LEU A O 1
ATOM 2256 N N . HIS A 1 272 ? -8.214 -3.603 12.947 1.00 98.00 272 HIS A N 1
ATOM 2257 C CA . HIS A 1 272 ? -8.555 -4.706 13.840 1.00 98.00 272 HIS A CA 1
ATOM 2258 C C . HIS A 1 272 ? -9.945 -4.511 14.450 1.00 98.00 272 HIS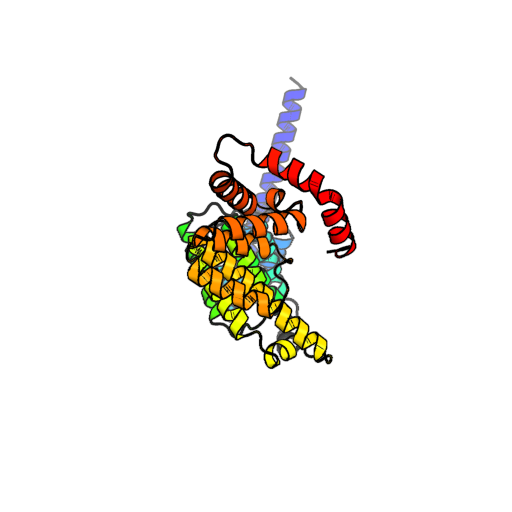 A C 1
ATOM 2260 O O . HIS A 1 272 ? -10.786 -5.404 14.354 1.00 98.00 272 HIS A O 1
ATOM 2266 N N . GLY A 1 273 ? -10.225 -3.318 14.983 1.00 97.69 273 GLY A N 1
ATOM 2267 C CA . GLY A 1 273 ? -11.538 -3.018 15.537 1.00 97.69 273 GLY A CA 1
ATOM 2268 C C . GLY A 1 273 ? -12.655 -3.038 14.489 1.00 97.69 273 GLY A C 1
ATOM 2269 O O . GLY A 1 273 ? -13.763 -3.503 14.760 1.00 97.69 273 GLY A O 1
ATOM 2270 N N . ALA A 1 274 ? -12.363 -2.617 13.255 1.00 97.88 274 ALA A N 1
ATOM 2271 C CA . ALA A 1 274 ? -13.304 -2.717 12.146 1.00 97.88 274 ALA A CA 1
ATOM 2272 C C . ALA A 1 274 ? -13.650 -4.174 11.808 1.00 97.88 274 ALA A C 1
ATOM 2274 O O . ALA A 1 274 ? -14.815 -4.485 11.558 1.00 97.88 274 ALA A O 1
ATOM 2275 N N . ILE A 1 275 ? -12.655 -5.065 11.807 1.00 98.06 275 ILE A N 1
ATOM 2276 C CA . ILE A 1 275 ? -12.834 -6.498 11.546 1.00 98.06 275 ILE A CA 1
ATOM 2277 C C . ILE A 1 275 ? -13.608 -7.164 12.693 1.00 98.06 275 ILE A C 1
ATOM 2279 O O . ILE A 1 275 ? -14.548 -7.908 12.424 1.00 98.06 275 ILE A O 1
ATOM 2283 N N . GLU A 1 276 ? -13.270 -6.872 13.954 1.00 97.44 276 GLU A N 1
ATOM 2284 C CA . GLU A 1 276 ? -13.997 -7.371 15.134 1.00 97.44 276 GLU A CA 1
ATOM 2285 C C . GLU A 1 276 ? -15.485 -7.014 15.058 1.00 97.44 276 GLU A C 1
ATOM 2287 O O . GLU A 1 276 ? -16.339 -7.896 15.152 1.00 97.44 276 GLU A O 1
ATOM 2292 N N . ALA A 1 277 ? -15.805 -5.746 14.780 1.00 96.88 277 ALA A N 1
ATOM 2293 C CA . ALA A 1 277 ? -17.190 -5.305 14.658 1.00 96.88 277 ALA A CA 1
ATOM 2294 C C . ALA A 1 277 ? -17.938 -6.012 13.516 1.00 96.88 277 ALA A C 1
ATOM 2296 O O . ALA A 1 277 ? -19.108 -6.363 13.664 1.00 96.88 277 ALA A O 1
ATOM 2297 N N . LYS A 1 278 ? -17.272 -6.264 12.380 1.00 96.38 278 LYS A N 1
ATOM 2298 C CA . LYS A 1 278 ? -17.866 -7.008 11.255 1.00 96.38 278 LYS A CA 1
ATOM 2299 C C . LYS A 1 278 ? -18.052 -8.499 11.540 1.00 96.38 278 LYS A C 1
ATOM 2301 O O . LYS A 1 278 ? -18.935 -9.101 10.938 1.00 96.38 278 LYS A O 1
ATOM 2306 N N . ASN A 1 279 ? -17.287 -9.061 12.472 1.00 94.12 279 ASN A N 1
ATOM 2307 C CA . ASN A 1 279 ? -17.434 -10.435 12.955 1.00 94.12 279 ASN A CA 1
ATOM 2308 C C . ASN A 1 279 ? -18.396 -10.563 14.156 1.00 94.12 279 ASN A C 1
ATOM 2310 O O . ASN A 1 279 ? -18.494 -11.639 14.734 1.00 94.12 279 ASN A O 1
ATOM 2314 N N . GLY A 1 280 ? -19.122 -9.498 14.523 1.00 93.62 280 GLY A N 1
ATOM 2315 C CA . GLY A 1 280 ? -20.141 -9.514 15.583 1.00 93.62 280 GLY A CA 1
ATOM 2316 C C . GLY A 1 280 ? -19.684 -8.943 16.929 1.00 93.62 280 GLY A C 1
ATOM 2317 O O . GLY A 1 280 ? -20.519 -8.641 17.778 1.00 93.62 280 GLY A O 1
ATOM 2318 N N . GLU A 1 281 ? -18.390 -8.682 17.104 1.00 96.06 281 GLU A N 1
ATOM 2319 C CA . GLU A 1 281 ? -17.802 -8.150 18.340 1.00 96.06 281 GLU A CA 1
ATOM 2320 C C . GLU A 1 281 ? -17.804 -6.610 18.341 1.00 96.06 281 GLU A C 1
ATOM 2322 O O . GLU A 1 281 ? -16.764 -5.955 18.437 1.00 96.06 281 GLU A O 1
ATOM 2327 N N . VAL A 1 282 ? -18.987 -6.005 18.185 1.00 95.94 282 VAL A N 1
ATOM 2328 C CA . VAL A 1 282 ? -19.146 -4.562 17.910 1.00 95.94 282 VAL A CA 1
ATOM 2329 C C . VAL A 1 282 ? -18.570 -3.670 19.014 1.00 95.94 282 VAL A C 1
ATOM 2331 O O . VAL A 1 282 ? -17.854 -2.720 18.707 1.00 95.94 282 VAL A O 1
ATOM 2334 N N . GLU A 1 283 ? -18.828 -3.966 20.290 1.00 94.94 283 GLU A N 1
ATOM 2335 C CA . GLU A 1 283 ? -18.326 -3.155 21.415 1.00 94.94 283 GLU A CA 1
ATOM 2336 C C . GLU A 1 283 ? -16.799 -3.236 21.554 1.00 94.94 283 GLU A C 1
ATOM 2338 O O . GLU A 1 283 ? -16.120 -2.231 21.785 1.00 94.94 283 GLU A O 1
ATOM 2343 N N . ARG A 1 284 ? -16.234 -4.434 21.367 1.00 96.06 284 ARG A N 1
ATOM 2344 C CA . ARG A 1 284 ? -14.783 -4.644 21.390 1.00 96.06 284 ARG A CA 1
ATOM 2345 C C . ARG A 1 284 ? -14.115 -3.912 20.227 1.00 96.06 284 ARG A C 1
ATOM 2347 O O . ARG A 1 284 ? -13.175 -3.144 20.448 1.00 96.06 284 ARG A O 1
ATOM 2354 N N . GLY A 1 285 ? -14.684 -4.056 19.032 1.00 96.69 285 GLY A N 1
ATOM 2355 C CA . GLY A 1 285 ? -14.212 -3.382 17.833 1.00 96.69 285 GLY A CA 1
ATOM 2356 C C . GLY A 1 285 ? -14.280 -1.861 17.937 1.00 96.69 285 GLY A C 1
ATOM 2357 O O . GLY A 1 285 ? -13.326 -1.160 17.599 1.00 96.69 285 GLY A O 1
ATOM 2358 N N . TRP A 1 286 ? -15.371 -1.341 18.498 1.00 97.31 286 TRP A N 1
ATOM 2359 C CA . TRP A 1 286 ? -15.541 0.081 18.773 1.00 97.31 286 TRP A CA 1
ATOM 2360 C C . TRP A 1 286 ? -14.448 0.639 19.692 1.00 97.31 286 TRP A C 1
ATOM 2362 O O . TRP A 1 286 ? -13.858 1.678 19.390 1.00 97.31 286 TRP A O 1
ATOM 2372 N N . ASN A 1 287 ? -14.124 -0.068 20.776 1.00 96.06 287 ASN A N 1
ATOM 2373 C CA . ASN A 1 287 ? -13.060 0.345 21.691 1.00 96.06 287 ASN A CA 1
ATOM 2374 C C . ASN A 1 287 ? -11.686 0.386 21.007 1.00 96.06 287 ASN A C 1
ATOM 2376 O O . ASN A 1 287 ? -10.910 1.310 21.252 1.00 96.06 287 ASN A O 1
ATOM 2380 N N . ASN A 1 288 ? -11.383 -0.579 20.136 1.00 96.56 288 ASN A N 1
ATOM 2381 C CA . ASN A 1 288 ? -10.123 -0.601 19.389 1.00 96.56 288 ASN A CA 1
ATOM 2382 C C . ASN A 1 288 ? -10.032 0.529 18.354 1.00 96.56 288 ASN A C 1
ATOM 2384 O O . ASN A 1 288 ? -8.988 1.173 18.252 1.00 96.56 288 ASN A O 1
ATOM 2388 N N . ILE A 1 289 ? -11.134 0.851 17.670 1.00 97.06 289 ILE A N 1
ATOM 2389 C CA . ILE A 1 289 ? -11.202 2.008 16.766 1.00 97.06 289 ILE A CA 1
ATOM 2390 C C . ILE A 1 289 ? -10.953 3.310 17.524 1.00 97.06 289 ILE A C 1
ATOM 2392 O O . ILE A 1 289 ? -10.154 4.128 17.076 1.00 97.06 289 ILE A O 1
ATOM 2396 N N . LEU A 1 290 ? -11.590 3.501 18.683 1.00 96.19 290 LEU A N 1
ATOM 2397 C CA . LEU A 1 290 ? -11.380 4.702 19.491 1.00 96.19 290 LEU A CA 1
ATOM 2398 C C . LEU A 1 290 ? -9.933 4.837 19.966 1.00 96.19 290 LEU A C 1
ATOM 2400 O O . LEU A 1 290 ? -9.379 5.927 19.873 1.00 96.19 290 LEU A O 1
ATOM 2404 N N . LYS A 1 291 ? -9.306 3.742 20.413 1.00 94.69 291 LYS A N 1
ATOM 2405 C CA . LYS A 1 291 ? -7.877 3.740 20.762 1.00 94.69 291 LYS A CA 1
ATOM 2406 C C . LYS A 1 291 ? -7.008 4.127 19.567 1.00 94.69 291 LYS A C 1
ATOM 2408 O O . LYS A 1 291 ? -6.142 4.980 19.710 1.00 94.69 291 LYS A O 1
ATOM 2413 N N . GLY A 1 292 ? -7.267 3.553 18.392 1.00 94.19 292 GLY A N 1
ATOM 2414 C CA . GLY A 1 292 ? -6.544 3.902 17.169 1.00 94.19 292 GLY A CA 1
ATOM 2415 C C . GLY A 1 292 ? -6.676 5.384 16.799 1.00 94.19 292 GLY A C 1
ATOM 2416 O O . GLY A 1 292 ? -5.675 6.030 16.519 1.00 94.19 292 GLY A O 1
ATOM 2417 N N . LEU A 1 293 ? -7.881 5.954 16.898 1.00 94.50 293 LEU A N 1
ATOM 2418 C CA . LEU A 1 293 ? -8.156 7.375 16.617 1.00 94.50 293 LEU A CA 1
ATOM 2419 C C . LEU A 1 293 ? -7.626 8.360 17.677 1.00 94.50 293 LEU A C 1
ATOM 2421 O O . LEU A 1 293 ? -7.671 9.576 17.451 1.00 94.50 293 LEU A O 1
ATOM 2425 N N . LEU A 1 294 ? -7.198 7.861 18.842 1.00 93.62 294 LEU A N 1
ATOM 2426 C CA . LEU A 1 294 ? -6.432 8.631 19.828 1.00 93.62 294 LEU A CA 1
ATOM 2427 C C . LEU A 1 294 ? -4.930 8.599 19.530 1.00 93.62 294 LEU A C 1
ATOM 2429 O O . LEU A 1 294 ? -4.252 9.569 19.846 1.00 93.62 294 LEU A O 1
ATOM 2433 N N . ILE A 1 295 ? -4.428 7.509 18.940 1.00 90.94 295 ILE A N 1
ATOM 2434 C CA . ILE A 1 295 ? -3.015 7.362 18.564 1.00 90.94 295 ILE A CA 1
ATOM 2435 C C . ILE A 1 295 ? -2.712 8.158 17.292 1.00 90.94 295 ILE A C 1
ATOM 2437 O O . ILE A 1 295 ? -1.777 8.948 17.284 1.00 90.94 295 ILE A O 1
ATOM 2441 N N . ASP A 1 296 ? -3.520 8.004 16.239 1.00 91.25 296 ASP A N 1
ATOM 2442 C CA . ASP A 1 296 ? -3.479 8.867 15.055 1.00 91.25 296 ASP A CA 1
ATOM 2443 C C . ASP A 1 296 ? -4.734 9.744 15.033 1.00 91.25 296 ASP A C 1
ATOM 2445 O O . ASP A 1 296 ? -5.798 9.377 14.525 1.00 91.25 296 ASP A O 1
ATOM 2449 N N . THR A 1 297 ? -4.602 10.941 15.602 1.00 89.50 297 THR A N 1
ATOM 2450 C CA . THR A 1 297 ? -5.693 11.922 15.701 1.00 89.50 297 THR A CA 1
ATOM 2451 C C . THR A 1 297 ? -6.106 12.519 14.354 1.00 89.50 297 THR A C 1
ATOM 2453 O O . THR A 1 297 ? -7.118 13.217 14.276 1.00 89.50 297 THR A O 1
ATOM 2456 N N . SER A 1 298 ? -5.345 12.241 13.293 1.00 89.69 298 SER A N 1
ATOM 2457 C CA . SER A 1 298 ? -5.581 12.729 11.936 1.00 89.69 298 SER A CA 1
ATOM 2458 C C . SER A 1 298 ? -6.088 11.647 10.977 1.00 89.69 298 SER A C 1
ATOM 2460 O O . SER A 1 298 ? -6.410 11.958 9.826 1.00 89.69 298 SER A O 1
ATOM 2462 N N . ALA A 1 299 ? -6.176 10.391 11.427 1.00 90.75 299 ALA A N 1
ATOM 2463 C CA . ALA A 1 299 ? -6.450 9.233 10.581 1.00 90.75 299 ALA A CA 1
ATOM 2464 C C . ALA A 1 299 ? -7.755 9.367 9.785 1.00 90.75 299 ALA A C 1
ATOM 2466 O O . ALA A 1 299 ? -7.780 9.113 8.579 1.00 90.75 299 ALA A O 1
ATOM 2467 N N . GLU A 1 300 ? -8.838 9.810 10.431 1.00 91.81 300 GLU A N 1
ATOM 2468 C CA . GLU A 1 300 ? -10.139 9.977 9.779 1.00 91.81 300 GLU A CA 1
ATOM 2469 C C . GLU A 1 300 ? -10.171 11.151 8.795 1.00 91.81 300 GLU A C 1
ATOM 2471 O O . GLU A 1 300 ? -10.973 11.151 7.872 1.00 91.81 300 GLU A O 1
ATOM 2476 N N . GLN A 1 301 ? -9.290 12.141 8.954 1.00 89.69 301 GLN A N 1
ATOM 2477 C CA . GLN A 1 301 ? -9.189 13.272 8.026 1.00 89.69 301 GLN A CA 1
ATOM 2478 C C . GLN A 1 301 ? -8.333 12.914 6.807 1.00 89.69 301 GLN A C 1
ATOM 2480 O O . GLN A 1 301 ? -8.621 13.341 5.691 1.00 89.69 301 GLN A O 1
ATOM 2485 N N . LYS A 1 302 ? -7.282 12.110 7.015 1.00 87.56 302 LYS A N 1
ATOM 2486 C CA . LYS A 1 302 ? -6.368 11.650 5.959 1.00 87.56 302 LYS A CA 1
ATOM 2487 C C . LYS A 1 302 ? -6.956 10.516 5.117 1.00 87.56 302 LYS A C 1
ATOM 2489 O O . LYS A 1 302 ? -6.588 10.374 3.953 1.00 87.56 302 LYS A O 1
ATOM 2494 N N . SER A 1 303 ? -7.853 9.703 5.681 1.00 89.62 303 SER A N 1
ATOM 2495 C CA . SER A 1 303 ? -8.431 8.536 5.011 1.00 89.62 303 SER A CA 1
ATOM 2496 C C . SER A 1 303 ? -9.954 8.508 5.101 1.00 89.62 303 SER A C 1
ATOM 2498 O O . SER A 1 303 ? -10.537 8.193 6.139 1.00 89.62 303 SER A O 1
ATOM 2500 N N . THR A 1 304 ? -10.601 8.724 3.953 1.00 89.69 304 THR A N 1
ATOM 2501 C CA . THR A 1 304 ? -12.061 8.563 3.793 1.00 89.69 304 THR A CA 1
ATOM 2502 C C . THR A 1 304 ? -12.549 7.153 4.149 1.00 89.69 304 THR A C 1
ATOM 2504 O O . THR A 1 304 ? -13.678 6.979 4.604 1.00 89.69 304 THR A O 1
ATOM 2507 N N . GLU A 1 305 ? -11.704 6.129 3.983 1.00 92.38 305 GLU A N 1
ATOM 2508 C CA . GLU A 1 305 ? -12.025 4.757 4.387 1.00 92.38 305 GLU A CA 1
ATOM 2509 C C . GLU A 1 305 ? -12.097 4.633 5.916 1.00 92.38 305 GLU A C 1
ATOM 2511 O O . GLU A 1 305 ? -13.045 4.044 6.433 1.00 92.38 305 GLU A O 1
ATOM 2516 N N . ILE A 1 306 ? -11.160 5.250 6.644 1.00 95.56 306 ILE A N 1
ATOM 2517 C CA . ILE A 1 306 ? -11.170 5.285 8.115 1.00 95.56 306 ILE A CA 1
ATOM 2518 C C . ILE A 1 306 ? -12.354 6.107 8.628 1.00 95.56 306 ILE A C 1
ATOM 2520 O O . ILE A 1 306 ? -13.055 5.657 9.536 1.00 95.56 306 ILE A O 1
ATOM 2524 N N . GLU A 1 307 ? -12.632 7.264 8.022 1.00 95.69 307 GLU A N 1
ATOM 2525 C CA . GLU A 1 307 ? -13.811 8.074 8.351 1.00 95.69 307 GLU A CA 1
ATOM 2526 C C . GLU A 1 307 ? -15.103 7.260 8.225 1.00 95.69 307 GLU A C 1
ATOM 2528 O O . GLU A 1 307 ? -15.963 7.286 9.115 1.00 95.69 307 GLU A O 1
ATOM 2533 N N . LYS A 1 308 ? -15.225 6.493 7.135 1.00 95.62 308 LYS A N 1
ATOM 2534 C CA . LYS A 1 308 ? -16.373 5.625 6.880 1.00 95.62 308 LYS A CA 1
ATOM 2535 C C . LYS A 1 308 ? -16.471 4.502 7.908 1.00 95.62 308 LYS A C 1
ATOM 2537 O O . LYS A 1 308 ? -17.542 4.319 8.480 1.00 95.62 308 LYS A O 1
ATOM 2542 N N . ILE A 1 309 ? -15.373 3.791 8.181 1.00 96.75 309 ILE A N 1
ATOM 2543 C CA . ILE A 1 309 ? -15.310 2.733 9.205 1.00 96.75 309 ILE A CA 1
ATOM 2544 C C . ILE A 1 309 ? -15.790 3.269 10.555 1.00 96.75 309 ILE A C 1
ATOM 2546 O O . ILE A 1 309 ? -16.699 2.703 11.169 1.00 96.75 309 ILE A O 1
ATOM 2550 N N . TYR A 1 310 ? -15.205 4.385 10.990 1.00 96.94 310 TYR A N 1
ATOM 2551 C CA . TYR A 1 310 ? -15.542 5.039 12.244 1.00 96.94 310 TYR A CA 1
ATOM 2552 C C . TYR A 1 310 ? -17.023 5.420 12.292 1.00 96.94 310 TYR A C 1
ATOM 2554 O O . TYR A 1 310 ? -17.724 5.089 13.248 1.00 96.94 310 TYR A O 1
ATOM 2562 N N . THR A 1 311 ? -17.513 6.086 11.249 1.00 96.12 311 THR A N 1
ATOM 2563 C CA . THR A 1 311 ? -18.888 6.583 11.185 1.00 96.12 311 THR A CA 1
ATOM 2564 C C . THR A 1 311 ? -19.909 5.448 11.170 1.00 96.12 311 THR A C 1
ATOM 2566 O O . THR A 1 311 ? -20.931 5.530 11.858 1.00 96.12 311 THR A O 1
ATOM 2569 N N . ASP A 1 312 ? -19.646 4.383 10.414 1.00 95.25 312 ASP A N 1
ATOM 2570 C CA . ASP A 1 312 ? -20.543 3.235 10.304 1.00 95.25 312 ASP A CA 1
ATOM 2571 C C . ASP A 1 312 ? -20.665 2.501 11.642 1.00 95.25 312 ASP A C 1
ATOM 2573 O O . ASP A 1 312 ? -21.777 2.206 12.085 1.00 95.25 312 ASP A O 1
ATOM 2577 N N . ILE A 1 313 ? -19.546 2.260 12.328 1.00 96.06 313 ILE A N 1
ATOM 2578 C CA . ILE A 1 313 ? -19.547 1.568 13.625 1.00 96.06 313 ILE A CA 1
ATOM 2579 C C . ILE A 1 313 ? -20.092 2.482 14.725 1.00 96.06 313 ILE A C 1
ATOM 2581 O O . ILE A 1 313 ? -20.898 2.042 15.545 1.00 96.06 313 ILE A O 1
ATOM 2585 N N . PHE A 1 314 ? -19.778 3.781 14.696 1.00 96.44 314 PHE A N 1
ATOM 2586 C CA . PHE A 1 314 ? -20.391 4.758 15.595 1.00 96.44 314 PHE A CA 1
ATOM 2587 C C . PHE A 1 314 ? -21.919 4.726 15.499 1.00 96.44 314 PHE A C 1
ATOM 2589 O O . PHE A 1 314 ? -22.599 4.734 16.523 1.00 96.44 314 PHE A O 1
ATOM 2596 N N . ARG A 1 315 ? -22.480 4.673 14.284 1.00 95.25 315 ARG A N 1
ATOM 2597 C CA . ARG A 1 315 ? -23.937 4.617 14.089 1.00 95.25 315 ARG A CA 1
ATOM 2598 C C . ARG A 1 315 ? -24.547 3.328 14.631 1.00 95.25 315 ARG A C 1
ATOM 2600 O O . ARG A 1 315 ? -25.663 3.388 15.137 1.00 95.25 315 ARG A O 1
ATOM 2607 N N . GLN A 1 316 ? -23.831 2.206 14.568 1.00 94.50 316 GLN A N 1
ATOM 2608 C CA . GLN A 1 316 ? -24.279 0.948 15.174 1.00 94.50 316 GLN A CA 1
ATOM 2609 C C . GLN A 1 316 ? -24.317 1.041 16.705 1.00 94.50 316 GLN A C 1
ATOM 2611 O O . GLN A 1 316 ? -25.307 0.654 17.314 1.00 94.50 316 GLN A O 1
ATOM 2616 N N . VAL A 1 317 ? -23.286 1.624 17.323 1.00 94.06 317 VAL A N 1
ATOM 2617 C CA . VAL A 1 317 ? -23.152 1.691 18.792 1.00 94.06 317 VAL A CA 1
ATOM 2618 C C . VAL A 1 317 ? -23.982 2.820 19.416 1.00 94.06 317 VAL A C 1
ATOM 2620 O O . VAL A 1 317 ? -24.536 2.690 20.506 1.00 94.06 317 VAL A O 1
ATOM 2623 N N . LYS A 1 318 ? -24.031 3.989 18.772 1.00 91.69 318 LYS A N 1
ATOM 2624 C CA . LYS A 1 318 ? -24.589 5.233 19.337 1.00 91.69 318 LYS A CA 1
ATOM 2625 C C . LYS A 1 318 ? -25.871 5.704 18.648 1.00 91.69 318 LYS A C 1
ATOM 2627 O O . LYS A 1 318 ? -26.484 6.663 19.131 1.00 91.69 318 LYS A O 1
ATOM 2632 N N . GLY A 1 319 ? -26.286 5.036 17.571 1.00 90.31 319 GLY A N 1
ATOM 2633 C CA . GLY A 1 319 ? -27.446 5.389 16.758 1.00 90.31 319 GLY A CA 1
ATOM 2634 C C . GLY A 1 319 ? -27.189 6.549 15.788 1.00 90.31 319 GLY A C 1
ATOM 2635 O O . GLY A 1 319 ? -26.156 7.215 15.817 1.00 90.31 319 GLY A O 1
ATOM 2636 N N . THR A 1 320 ? -28.170 6.831 14.929 1.00 87.69 320 THR A N 1
ATOM 2637 C CA . THR A 1 320 ? -28.062 7.832 13.847 1.00 87.69 320 THR A CA 1
ATOM 2638 C C . THR A 1 320 ? -28.297 9.278 14.290 1.00 87.69 320 THR A C 1
ATOM 2640 O O . THR A 1 320 ? -27.930 10.204 13.574 1.00 87.69 320 THR A O 1
ATOM 2643 N N . ARG A 1 321 ? -28.896 9.497 15.469 1.00 84.44 321 ARG A N 1
ATOM 2644 C CA . ARG A 1 321 ? -29.250 10.841 15.969 1.00 84.44 321 ARG A CA 1
ATOM 2645 C C . ARG A 1 321 ? -28.052 11.640 16.487 1.00 84.44 321 ARG A C 1
ATOM 2647 O O . ARG A 1 321 ? -28.129 12.862 16.589 1.00 84.44 321 ARG A O 1
ATOM 2654 N N . LYS A 1 322 ? -26.964 10.969 16.873 1.00 87.06 322 LYS A N 1
ATOM 2655 C CA . LYS A 1 322 ? -25.764 11.622 17.409 1.00 87.06 322 LYS A CA 1
ATOM 2656 C C . LYS A 1 322 ? -24.801 11.948 16.267 1.00 87.06 322 LYS A C 1
ATOM 2658 O O . LYS A 1 322 ? -24.690 11.195 15.309 1.00 87.06 322 LYS A O 1
ATOM 2663 N N . SER A 1 323 ? -24.093 13.071 16.377 1.00 92.81 323 SER A N 1
ATOM 2664 C CA . SER A 1 323 ? -23.061 13.451 15.406 1.00 92.81 323 SER A CA 1
ATOM 2665 C C . SER A 1 323 ? -21.743 12.734 15.740 1.00 92.81 323 SER A C 1
ATOM 2667 O O . SER A 1 323 ? -21.230 12.961 16.843 1.00 92.81 323 SER A O 1
ATOM 2669 N N . PRO A 1 324 ? -21.179 11.923 14.819 1.00 93.25 324 PRO A N 1
ATOM 2670 C CA . PRO A 1 324 ? -19.890 11.258 15.020 1.00 93.25 324 PRO A CA 1
ATOM 2671 C C . PRO A 1 324 ? -18.775 12.270 15.315 1.00 93.25 324 PRO A C 1
ATOM 2673 O O . PRO A 1 324 ? -18.119 12.183 16.346 1.00 93.25 324 PRO A O 1
ATOM 2676 N N . GLY A 1 325 ? -18.649 13.325 14.501 1.00 91.88 325 GLY A N 1
ATOM 2677 C CA . GLY A 1 325 ? -17.618 14.354 14.691 1.00 91.88 325 GLY A CA 1
ATOM 2678 C C . GLY A 1 325 ? -17.709 15.081 16.040 1.00 91.88 325 GLY A C 1
ATOM 2679 O O . GLY A 1 325 ? -16.697 15.261 16.716 1.00 91.88 325 GLY A O 1
ATOM 2680 N N . LYS A 1 326 ? -18.921 15.441 16.498 1.00 93.31 326 LYS A N 1
ATOM 2681 C CA . LYS A 1 326 ? -19.095 16.049 17.835 1.00 93.31 326 LYS A CA 1
ATOM 2682 C C . LYS A 1 326 ? -18.707 15.088 18.958 1.00 93.31 326 LYS A C 1
ATOM 2684 O O . LYS A 1 326 ? -18.202 15.541 19.982 1.00 93.31 326 LYS A O 1
ATOM 2689 N N . PHE A 1 327 ? -18.976 13.792 18.794 1.00 95.81 327 PHE A N 1
ATOM 2690 C CA . PHE A 1 327 ? -18.559 12.786 19.764 1.00 95.81 327 PHE A CA 1
ATOM 2691 C C . PHE A 1 327 ? -17.039 12.640 19.782 1.00 95.81 327 PHE A C 1
ATOM 2693 O O . PHE A 1 327 ? -16.460 12.735 20.857 1.00 95.81 327 PHE A O 1
ATOM 2700 N N . LEU A 1 328 ? -16.404 12.458 18.619 1.00 94.31 328 LEU A N 1
ATOM 2701 C CA . LEU A 1 328 ? -14.959 12.246 18.530 1.00 94.31 328 LEU A CA 1
ATOM 2702 C C . LEU A 1 328 ? -14.183 13.418 19.123 1.00 94.31 328 LEU A C 1
ATOM 2704 O O . LEU A 1 328 ? -13.261 13.197 19.899 1.00 94.31 328 LEU A O 1
ATOM 2708 N N . LYS A 1 329 ? -14.617 14.654 18.841 1.00 94.19 329 LYS A N 1
ATOM 2709 C CA . LYS A 1 329 ? -14.033 15.855 19.445 1.00 94.19 329 LYS A CA 1
ATOM 2710 C C . LYS A 1 329 ? -14.094 15.806 20.974 1.00 94.19 329 LYS A C 1
ATOM 2712 O O . LYS A 1 329 ? -13.059 15.848 21.620 1.00 94.19 329 LYS A O 1
ATOM 2717 N N . LYS A 1 330 ? -15.287 15.615 21.552 1.00 94.12 330 LYS A N 1
ATOM 2718 C CA . LYS A 1 330 ? -15.448 15.509 23.016 1.00 94.12 330 LYS A CA 1
ATOM 2719 C C . LYS A 1 330 ? -14.655 14.350 23.615 1.00 94.12 330 LYS A C 1
ATOM 2721 O O . LYS A 1 330 ? -14.170 14.451 24.736 1.00 94.12 330 LYS A O 1
ATOM 2726 N N . TYR A 1 331 ? -14.575 13.236 22.893 1.00 94.19 331 TYR A N 1
ATOM 2727 C CA . TYR A 1 331 ? -13.822 12.068 23.318 1.00 94.19 331 TYR A CA 1
ATOM 2728 C C . TYR A 1 331 ? -12.322 12.377 23.373 1.00 94.19 331 TYR A C 1
ATOM 2730 O O . TYR A 1 331 ? -11.702 12.089 24.390 1.00 94.19 331 TYR A O 1
ATOM 2738 N N . ARG A 1 332 ? -11.767 13.037 22.350 1.00 94.12 332 ARG A N 1
ATOM 2739 C CA . ARG A 1 332 ? -10.375 13.515 22.339 1.00 94.12 332 ARG A CA 1
ATOM 2740 C C . ARG A 1 332 ? -10.111 14.533 23.445 1.00 94.12 332 ARG A C 1
ATOM 2742 O O . ARG A 1 332 ? -9.175 14.331 24.206 1.00 94.12 332 ARG A O 1
ATOM 2749 N N . ASP A 1 333 ? -10.985 15.527 23.613 1.00 92.19 333 ASP A N 1
ATOM 2750 C CA . ASP A 1 333 ? -10.869 16.533 24.680 1.00 92.19 333 ASP A CA 1
ATOM 2751 C C . ASP A 1 333 ? -10.784 15.866 26.071 1.00 92.19 333 ASP A C 1
ATOM 2753 O O . ASP A 1 333 ? -9.980 16.252 26.916 1.00 92.19 333 ASP A O 1
ATOM 2757 N N . ALA A 1 334 ? -11.572 14.810 26.302 1.00 93.25 334 ALA A N 1
ATOM 2758 C CA . ALA A 1 334 ? -11.553 14.050 27.554 1.00 93.25 334 ALA A CA 1
ATOM 2759 C C . ALA A 1 334 ? -10.297 13.172 27.742 1.00 93.25 334 ALA A C 1
ATOM 2761 O O . ALA A 1 334 ? -10.013 12.755 28.864 1.00 93.25 334 ALA A O 1
ATOM 2762 N N . HIS A 1 335 ? -9.555 12.883 26.669 1.00 94.12 335 HIS A N 1
ATOM 2763 C CA . HIS A 1 335 ? -8.363 12.024 26.665 1.00 94.12 335 HIS A CA 1
ATOM 2764 C C . HIS A 1 335 ? -7.089 12.787 26.262 1.00 94.12 335 HIS A C 1
ATOM 2766 O O . HIS A 1 335 ? -6.079 12.164 25.940 1.00 94.12 335 HIS A O 1
ATOM 2772 N N . GLN A 1 336 ? -7.105 14.121 26.328 1.00 88.56 336 GLN A N 1
ATOM 2773 C CA . GLN A 1 336 ? -6.009 14.998 25.902 1.00 88.56 336 GLN A CA 1
ATOM 2774 C C . GLN A 1 336 ? -4.648 14.603 26.505 1.00 88.56 336 GLN A C 1
ATOM 2776 O O . GLN A 1 336 ? -3.649 14.514 25.799 1.00 88.56 336 GLN A O 1
ATOM 2781 N N . SER A 1 337 ? -4.620 14.241 27.790 1.00 83.44 337 SER A N 1
ATOM 2782 C CA . SER A 1 337 ? -3.396 13.808 28.481 1.00 83.44 337 SER A CA 1
ATOM 2783 C C . SER A 1 337 ? -2.824 12.472 27.983 1.00 83.44 337 SER A C 1
ATOM 2785 O O . SER A 1 337 ? -1.646 12.187 28.194 1.00 83.44 337 SER A O 1
ATOM 2787 N N . GLN A 1 338 ? -3.639 11.624 27.349 1.00 83.44 338 GLN A N 1
ATOM 2788 C CA . GLN A 1 338 ? -3.182 10.386 26.709 1.00 83.44 338 GLN A CA 1
ATOM 2789 C C . GLN A 1 338 ? -2.617 10.663 25.314 1.00 83.44 338 GLN A C 1
ATOM 2791 O O . GLN A 1 338 ? -1.618 10.053 24.935 1.00 83.44 338 GLN A O 1
ATOM 2796 N N . ILE A 1 339 ? -3.220 11.607 24.585 1.00 81.38 339 ILE A N 1
ATOM 2797 C CA . ILE A 1 339 ? -2.747 12.053 23.268 1.00 81.38 339 ILE A CA 1
ATOM 2798 C C . ILE A 1 339 ? -1.349 12.669 23.410 1.00 81.38 339 ILE A C 1
ATOM 2800 O O . ILE A 1 339 ? -0.409 12.198 22.781 1.00 81.38 339 ILE A O 1
ATOM 2804 N N . GLU A 1 340 ? -1.166 13.600 24.350 1.00 81.62 340 GLU A N 1
ATOM 2805 C CA . GLU A 1 340 ? 0.123 14.271 24.588 1.00 81.62 340 GLU A CA 1
ATOM 2806 C C . GLU A 1 340 ? 1.260 13.297 24.941 1.00 81.62 340 GLU A C 1
ATOM 2808 O O . GLU A 1 340 ? 2.399 13.468 24.509 1.00 81.62 340 GLU A O 1
ATOM 2813 N N . LYS A 1 341 ? 0.961 12.228 25.693 1.00 75.44 341 LYS A N 1
ATOM 2814 C CA . LYS A 1 341 ? 1.937 11.166 26.000 1.00 75.44 341 LYS A CA 1
ATOM 2815 C C . LYS A 1 341 ? 2.304 10.324 24.782 1.00 75.44 341 LYS A C 1
ATOM 2817 O O . LYS A 1 341 ? 3.396 9.759 24.747 1.00 75.44 341 LYS A O 1
ATOM 2822 N N . THR A 1 342 ? 1.386 10.191 23.832 1.00 68.56 342 THR A N 1
ATOM 2823 C CA . THR A 1 342 ? 1.596 9.425 22.601 1.00 68.56 342 THR A CA 1
ATOM 2824 C C . THR A 1 342 ? 2.430 10.240 21.613 1.00 68.56 342 THR A C 1
ATOM 2826 O O . THR A 1 342 ? 3.404 9.715 21.080 1.00 68.56 342 THR A O 1
ATOM 2829 N N . ASP A 1 343 ? 2.159 11.541 21.489 1.00 61.97 343 ASP A N 1
ATOM 2830 C CA . ASP A 1 343 ? 2.947 12.468 20.662 1.00 61.97 343 ASP A CA 1
ATOM 2831 C C . ASP A 1 343 ? 4.402 12.587 21.152 1.00 61.97 343 ASP A C 1
ATOM 2833 O O . ASP A 1 343 ? 5.337 12.623 20.357 1.00 61.97 343 ASP A O 1
ATOM 2837 N N . GLN A 1 344 ? 4.631 12.543 22.469 1.00 55.25 344 GLN A N 1
ATOM 2838 C CA . GLN A 1 344 ? 5.986 12.517 23.042 1.00 55.25 344 GLN A CA 1
ATOM 2839 C C . GLN A 1 344 ? 6.751 11.208 22.775 1.00 55.25 344 GLN A C 1
ATOM 2841 O O . GLN A 1 344 ? 7.978 11.193 22.866 1.00 55.25 344 GLN A O 1
ATOM 2846 N N . ARG A 1 345 ? 6.051 10.106 22.465 1.00 53.28 345 ARG A N 1
ATOM 2847 C CA . ARG A 1 345 ? 6.656 8.803 22.126 1.00 53.28 345 ARG A CA 1
ATOM 2848 C C . ARG A 1 345 ? 6.884 8.608 20.626 1.00 53.28 345 ARG A C 1
ATOM 2850 O O . ARG A 1 345 ? 7.691 7.756 20.276 1.00 53.28 345 ARG A O 1
ATOM 2857 N N . ASN A 1 346 ? 6.249 9.417 19.776 1.00 45.62 346 ASN A N 1
ATOM 2858 C CA . ASN A 1 346 ? 6.442 9.444 18.324 1.00 45.62 346 ASN A CA 1
ATOM 2859 C C . ASN A 1 346 ? 6.879 10.850 17.861 1.00 45.62 346 ASN A C 1
ATOM 2861 O O . ASN A 1 346 ? 6.107 11.523 17.178 1.00 45.62 346 ASN A O 1
ATOM 2865 N N . PRO A 1 347 ? 8.087 11.345 18.211 1.00 33.81 347 PRO A N 1
ATOM 2866 C CA . PRO A 1 347 ? 8.424 12.737 17.929 1.00 33.81 347 PRO A CA 1
ATOM 2867 C C . PRO A 1 347 ? 8.583 13.034 16.433 1.00 33.81 347 PRO A C 1
ATOM 2869 O O . PRO A 1 347 ? 8.444 14.186 16.039 1.00 33.81 347 PRO A O 1
ATOM 2872 N N . ILE A 1 348 ? 8.920 12.043 15.601 1.00 29.50 348 ILE A N 1
ATOM 2873 C CA . ILE A 1 348 ? 9.216 12.228 14.176 1.00 29.50 348 ILE A CA 1
ATOM 2874 C C . ILE A 1 348 ? 8.925 10.913 13.432 1.00 29.50 348 ILE A C 1
ATOM 2876 O O . ILE A 1 348 ? 9.582 9.904 13.690 1.00 29.50 348 ILE A O 1
ATOM 2880 N N . LEU A 1 349 ? 7.955 10.951 12.513 1.00 32.56 349 LEU A N 1
ATOM 2881 C CA . LEU A 1 349 ? 7.986 10.222 11.240 1.00 32.56 349 LEU A CA 1
ATOM 2882 C C . LEU A 1 349 ? 8.293 11.245 10.148 1.00 32.56 349 LEU A C 1
ATOM 2884 O O . LEU A 1 349 ? 7.621 12.306 10.165 1.00 32.56 349 LEU A O 1
#